Protein AF-A0A1Q6RV56-F1 (afdb_monomer)

Sequence (196 aa):
MDASFKTRLFGGFDREDVVTYIEKTAAENQTQLETLRAEVETLRKQRDEAASENEALRGLTEEDAKLREENARLQAQLAQAQAEASALRNECEALRGPALEYQSLKEHIAEIEISAHRRTEEFRAKAMERLAQCIAQQRAWCGQRRSTYAHTNAALLDQLRQAEQAVENADFAAFDGMIAELQRMEDELKQPDPQI

pLDDT: mean 90.92, std 14.26, range [33.88, 98.69]

Foldseek 3Di:
DDDDDDADDDDDDHPVVVVVVVVVVVVVVVVVVVVVVVVVVVVVVVVVVVVVVVVVVVVVVVVVVVVVVVVVVVVVVVVVVVVVVVVVVVVVVVVPVVVVVVVVVVVVVVVVVVVVVVVVVVVVVVVVVVVVVVVVVVVVVVVVVVVVVVVVVVVVVVVVVVVVVCVVPDDCVVVVVVVVVVVVVVVVVVDPDPPD

Secondary structure (DSSP, 8-state):
----PPPSSSS---HHHHHHHHHHHHHHHHHHHHHHHHHHHHHHHHHHHHHHHHHHHHHHHHHHHHHHHHHHHHHHHHHHHHHHHHHHHHHHHHHHHHHHHHHHHHHHHHHHHHHHHHHHHHHHHHHHHHHHHHHHHHHHHHHHHHHHHHHHHHHHHHHHHHHHHHHHT---HHHHHHHHHHHHHHHHHHSPPS--

Solvent-accessible surface area (backbone atoms only — not comparable to full-atom values): 10913 Å² total; per-residue (Å²): 135,86,84,84,82,75,76,77,91,73,102,61,72,54,61,68,60,52,51,53,49,50,53,50,51,49,51,52,50,49,52,51,53,52,53,53,50,53,50,52,52,51,53,50,52,52,50,52,52,54,49,53,52,50,52,52,52,51,53,51,53,52,50,54,50,51,53,51,52,51,49,54,50,52,50,50,51,48,53,49,52,51,50,51,53,50,51,52,49,53,50,53,58,64,47,46,57,59,52,53,52,51,50,52,50,52,54,52,50,52,52,49,53,53,52,52,51,50,51,50,50,53,51,49,51,54,51,52,51,52,51,53,52,50,51,52,50,50,50,52,50,53,52,51,50,51,52,48,53,53,50,53,50,53,51,50,53,50,52,50,50,53,52,50,51,53,58,74,68,52,82,56,64,66,58,55,50,51,51,52,52,52,50,50,54,53,52,60,71,68,49,77,72,95,81,125

Radius of gyration: 82.59 Å; Cα contacts (8 Å, |Δi|>4): 9; chains: 1; bounding box: 166×46×226 Å

Structure (mmCIF, N/CA/C/O backbone):
data_AF-A0A1Q6RV56-F1
#
_entry.id   AF-A0A1Q6RV56-F1
#
loop_
_atom_site.group_PDB
_atom_site.id
_atom_site.type_symbol
_atom_site.label_atom_id
_atom_site.label_alt_id
_atom_site.label_comp_id
_atom_site.label_asym_id
_atom_site.label_entity_id
_atom_site.label_seq_id
_atom_site.pdbx_PDB_ins_code
_atom_site.Cartn_x
_atom_site.Cartn_y
_atom_site.Cartn_z
_atom_site.occupancy
_atom_site.B_iso_or_equiv
_atom_site.auth_seq_id
_atom_site.auth_comp_id
_atom_site.auth_asym_id
_atom_site.auth_atom_id
_atom_site.pdbx_PDB_model_num
ATOM 1 N N . MET A 1 1 ? -65.250 -35.995 99.938 1.00 33.88 1 MET A N 1
ATOM 2 C CA . MET A 1 1 ? -64.908 -35.416 101.253 1.00 33.88 1 MET A CA 1
ATOM 3 C C . MET A 1 1 ? -65.303 -33.956 101.194 1.00 33.88 1 MET A C 1
ATOM 5 O O . MET A 1 1 ? -64.615 -33.180 100.546 1.00 33.88 1 MET A O 1
ATOM 9 N N . ASP A 1 2 ? -66.463 -33.636 101.765 1.00 40.44 2 ASP A N 1
ATOM 10 C CA . ASP A 1 2 ? -67.054 -32.298 101.754 1.00 40.44 2 ASP A CA 1
ATOM 11 C C . ASP A 1 2 ? -66.347 -31.385 102.757 1.00 40.44 2 ASP A C 1
ATOM 13 O O . ASP A 1 2 ? -66.404 -31.603 103.969 1.00 40.44 2 ASP A O 1
ATOM 17 N N . ALA A 1 3 ? -65.687 -30.343 102.257 1.00 41.72 3 ALA A N 1
ATOM 18 C CA . ALA A 1 3 ? -65.215 -29.246 103.090 1.00 41.72 3 ALA A CA 1
ATOM 19 C C . ALA A 1 3 ? -66.404 -28.322 103.415 1.00 41.72 3 ALA A C 1
ATOM 21 O O . ALA A 1 3 ? -66.887 -27.563 102.577 1.00 41.72 3 ALA A O 1
ATOM 22 N N . SER A 1 4 ? -66.901 -28.421 104.648 1.00 49.03 4 SER A N 1
ATOM 23 C CA . SER A 1 4 ? -68.016 -27.637 105.188 1.00 49.03 4 SER A CA 1
ATOM 24 C C . SER A 1 4 ? -67.598 -26.192 105.511 1.00 49.03 4 SER A C 1
ATOM 26 O O . SER A 1 4 ? -66.971 -25.945 106.543 1.00 49.03 4 SER A O 1
ATOM 28 N N . PHE A 1 5 ? -68.034 -25.228 104.694 1.00 48.78 5 PHE A N 1
ATOM 29 C CA . PHE A 1 5 ? -68.003 -23.791 105.003 1.00 48.78 5 PHE A CA 1
ATOM 30 C C . PHE A 1 5 ? -69.327 -23.356 105.661 1.00 48.78 5 PHE A C 1
ATOM 32 O O . PHE A 1 5 ? -70.402 -23.568 105.100 1.00 48.78 5 PHE A O 1
ATOM 39 N N . LYS A 1 6 ? -69.243 -22.803 106.880 1.00 50.97 6 LYS A N 1
ATOM 40 C CA . LYS A 1 6 ? -70.373 -22.482 107.775 1.00 50.97 6 LYS A CA 1
ATOM 41 C C . LYS A 1 6 ? -71.006 -21.116 107.475 1.00 50.97 6 LYS A C 1
ATOM 43 O O . LYS A 1 6 ? -70.291 -20.134 107.313 1.00 50.97 6 LYS A O 1
ATOM 48 N N . THR A 1 7 ? -72.337 -21.056 107.542 1.00 50.66 7 THR A N 1
ATOM 49 C CA . THR A 1 7 ? -73.161 -19.839 107.442 1.00 50.66 7 THR A CA 1
ATOM 50 C C . THR A 1 7 ? -73.422 -19.226 108.835 1.00 50.66 7 THR A C 1
ATOM 52 O O . THR A 1 7 ? -73.879 -19.921 109.738 1.00 50.66 7 THR A O 1
ATOM 55 N N . ARG A 1 8 ? -73.063 -17.936 108.973 1.00 44.47 8 ARG A N 1
ATOM 56 C CA . ARG A 1 8 ? -73.326 -16.889 110.002 1.00 44.47 8 ARG A CA 1
ATOM 57 C C . ARG A 1 8 ? -73.700 -17.258 111.456 1.00 44.47 8 ARG A C 1
ATOM 59 O O . ARG A 1 8 ? -74.806 -17.707 111.728 1.00 44.47 8 ARG A O 1
ATOM 66 N N . LEU A 1 9 ? -72.839 -16.816 112.394 1.00 44.16 9 LEU A N 1
ATOM 67 C CA . LEU A 1 9 ? -73.246 -16.137 113.651 1.00 44.16 9 LEU A CA 1
ATOM 68 C C . LEU A 1 9 ? -72.134 -15.321 114.361 1.00 44.16 9 LEU A C 1
ATOM 70 O O . LEU A 1 9 ? -72.443 -14.596 115.295 1.00 44.16 9 LEU A O 1
ATOM 74 N N . PHE A 1 10 ? -70.867 -15.342 113.924 1.00 44.25 10 PHE A N 1
ATOM 75 C CA . PHE A 1 10 ? -69.829 -14.442 114.463 1.00 44.25 10 PHE A CA 1
ATOM 76 C C . PHE A 1 10 ? -68.714 -14.230 113.422 1.00 44.25 10 PHE A C 1
ATOM 78 O O . PHE A 1 10 ? -68.055 -15.189 113.035 1.00 44.25 10 PHE A O 1
ATOM 85 N N . GLY A 1 11 ? -68.532 -12.997 112.933 1.00 58.56 11 GLY A N 1
ATOM 86 C CA . GLY A 1 11 ? -67.311 -12.546 112.236 1.00 58.56 11 GLY A CA 1
ATOM 87 C C . GLY A 1 11 ? -66.855 -13.275 110.957 1.00 58.56 11 GLY A C 1
ATOM 88 O O . GLY A 1 11 ? -65.690 -13.138 110.598 1.00 58.56 11 GLY A O 1
ATOM 89 N N . GLY A 1 12 ? -67.714 -14.042 110.276 1.00 59.31 12 GLY A N 1
ATOM 90 C CA . GLY A 1 12 ? -67.369 -14.799 109.060 1.00 59.31 12 GLY A CA 1
ATOM 91 C C . GLY A 1 12 ? -68.162 -14.366 107.820 1.00 59.31 12 GLY A C 1
ATOM 92 O O . GLY A 1 12 ? -69.310 -13.937 107.942 1.00 59.31 12 GLY A O 1
ATOM 93 N N . PHE A 1 13 ? -67.537 -14.489 106.643 1.00 58.56 13 PHE A N 1
ATOM 94 C CA . PHE A 1 13 ? -68.100 -14.159 105.322 1.00 58.56 13 PHE A CA 1
ATOM 95 C C . PHE A 1 13 ? -69.378 -14.960 104.996 1.00 58.56 13 PHE A C 1
ATOM 97 O O . PHE A 1 13 ? -69.487 -16.131 105.363 1.00 58.56 13 PHE A O 1
ATOM 104 N N . ASP A 1 14 ? -70.336 -14.332 104.300 1.00 75.44 14 ASP A N 1
ATOM 105 C CA . ASP A 1 14 ? -71.554 -14.989 103.804 1.00 75.44 14 ASP A CA 1
ATOM 106 C C . ASP A 1 14 ? -71.235 -15.868 102.585 1.00 75.44 14 ASP A C 1
ATOM 108 O O . ASP A 1 14 ? -70.525 -15.453 101.670 1.00 75.44 14 ASP A O 1
ATOM 112 N N . ARG A 1 15 ? -71.748 -17.099 102.573 1.00 76.38 15 ARG A N 1
ATOM 113 C CA . ARG A 1 15 ? -71.472 -18.082 101.522 1.00 76.38 15 ARG A CA 1
ATOM 114 C C . ARG A 1 15 ? -72.026 -17.633 100.172 1.00 76.38 15 ARG A C 1
ATOM 116 O O . ARG A 1 15 ? -71.369 -17.852 99.159 1.00 76.38 15 ARG A O 1
ATOM 123 N N . GLU A 1 16 ? -73.214 -17.040 100.157 1.00 79.19 16 GLU A N 1
ATOM 124 C CA . GLU A 1 16 ? -73.893 -16.636 98.920 1.00 79.19 16 GLU A CA 1
ATOM 125 C C . GLU A 1 16 ? -73.187 -15.427 98.277 1.00 79.19 16 GLU A C 1
ATOM 127 O O . GLU A 1 16 ? -72.953 -15.411 97.066 1.00 79.19 16 GLU A O 1
ATOM 132 N N . ASP A 1 17 ? -72.689 -14.497 99.100 1.00 81.50 17 ASP A N 1
ATOM 133 C CA . ASP A 1 17 ? -71.843 -13.378 98.662 1.00 81.50 17 ASP A CA 1
ATOM 134 C C . ASP A 1 17 ? -70.491 -13.859 98.107 1.00 81.50 17 ASP A C 1
ATOM 136 O O . ASP A 1 17 ? -70.011 -13.346 97.096 1.00 81.50 17 ASP A O 1
ATOM 140 N N . VAL A 1 18 ? -69.875 -14.870 98.734 1.00 83.31 18 VAL A N 1
ATOM 141 C CA . VAL A 1 18 ? -68.602 -15.451 98.268 1.00 83.31 18 VAL A CA 1
ATOM 142 C C . VAL A 1 18 ? -68.773 -16.174 96.931 1.00 83.31 18 VAL A C 1
ATOM 144 O O . VAL A 1 18 ? -67.930 -16.014 96.051 1.00 83.31 18 VAL A O 1
ATOM 147 N N . VAL A 1 19 ? -69.855 -16.937 96.745 1.00 84.31 19 VAL A N 1
ATOM 148 C CA . VAL A 1 19 ? -70.150 -17.601 95.462 1.00 84.31 19 VAL A CA 1
ATOM 149 C C . VAL A 1 19 ? -70.383 -16.563 94.365 1.00 84.31 19 VAL A C 1
ATOM 151 O O . VAL A 1 19 ? -69.735 -16.634 93.325 1.00 84.31 19 VAL A O 1
ATOM 154 N N . THR A 1 20 ? -71.202 -15.543 94.633 1.00 84.44 20 THR A N 1
ATOM 155 C CA . THR A 1 20 ? -71.476 -14.455 93.679 1.00 84.44 20 THR A CA 1
ATOM 156 C C . THR A 1 20 ? -70.199 -13.692 93.310 1.00 84.44 20 THR A C 1
ATOM 158 O O . THR A 1 20 ? -69.979 -13.349 92.148 1.00 84.44 20 THR A O 1
ATOM 161 N N . TYR A 1 21 ? -69.315 -13.450 94.283 1.00 88.38 21 TYR A N 1
ATOM 162 C CA . TYR A 1 21 ? -68.015 -12.827 94.043 1.00 88.38 21 TYR A CA 1
ATOM 163 C C . TYR A 1 21 ? -67.108 -13.705 93.172 1.00 88.38 21 TYR A C 1
ATOM 165 O O . TYR A 1 21 ? -66.486 -13.194 92.243 1.00 88.38 21 TYR A O 1
ATOM 173 N N . ILE A 1 22 ? -67.044 -15.016 93.426 1.00 89.25 22 ILE A N 1
ATOM 174 C CA . ILE A 1 22 ? -66.258 -15.958 92.615 1.00 89.25 22 ILE A CA 1
ATOM 175 C C . ILE A 1 22 ? -66.795 -16.019 91.184 1.00 89.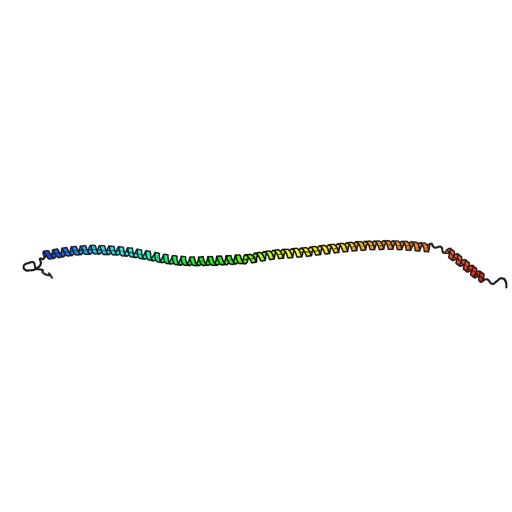25 22 ILE A C 1
ATOM 177 O O . ILE A 1 22 ? -66.002 -15.952 90.252 1.00 89.25 22 ILE A O 1
ATOM 181 N N . GLU A 1 23 ? -68.112 -16.102 90.996 1.00 89.25 23 GLU A N 1
ATOM 182 C CA . GLU A 1 23 ? -68.743 -16.139 89.672 1.00 89.25 23 GLU A CA 1
ATOM 183 C C . GLU A 1 23 ? -68.506 -14.843 88.895 1.00 89.25 23 GLU A C 1
ATOM 185 O O . GLU A 1 23 ? -68.108 -14.884 87.731 1.00 89.25 23 GLU A O 1
ATOM 190 N N . LYS A 1 24 ? -68.656 -13.688 89.554 1.00 90.94 24 LYS A N 1
ATOM 191 C CA . LYS A 1 24 ? -68.347 -12.382 88.964 1.00 90.94 24 LYS A CA 1
ATOM 192 C C . LYS A 1 24 ? -66.872 -12.278 88.574 1.00 90.94 24 LYS A C 1
ATOM 194 O O . LYS A 1 24 ? -66.564 -11.911 87.446 1.00 90.94 24 LYS A O 1
ATOM 199 N N . THR A 1 25 ? -65.968 -12.656 89.477 1.00 90.00 25 THR A N 1
ATOM 200 C CA . THR A 1 25 ? -64.519 -12.619 89.225 1.00 90.00 25 THR A CA 1
ATOM 201 C C . THR A 1 25 ? -64.126 -13.612 88.126 1.00 90.00 25 THR A C 1
ATOM 203 O O . THR A 1 25 ? -63.261 -13.320 87.307 1.00 90.00 25 THR A O 1
ATOM 206 N N . ALA A 1 26 ? -64.768 -14.782 88.056 1.00 88.94 26 ALA A N 1
ATOM 207 C CA . ALA A 1 26 ? -64.550 -15.767 87.000 1.00 88.94 26 ALA A CA 1
ATOM 208 C C . ALA A 1 26 ? -65.030 -15.256 85.634 1.00 88.94 26 ALA A C 1
ATOM 210 O O . ALA A 1 26 ? -64.305 -15.402 84.653 1.00 88.94 26 ALA A O 1
ATOM 211 N N . ALA A 1 27 ? -66.196 -14.607 85.572 1.00 90.50 27 ALA A N 1
ATOM 212 C CA . ALA A 1 27 ? -66.710 -13.987 84.354 1.00 90.50 27 ALA A CA 1
ATOM 213 C C . ALA A 1 27 ? -65.830 -12.810 83.886 1.00 90.50 27 ALA A C 1
ATOM 215 O O . ALA A 1 27 ? -65.498 -12.707 82.704 1.00 90.50 27 ALA A O 1
ATOM 216 N N . GLU A 1 28 ? -65.378 -11.955 84.806 1.00 92.81 28 GLU A N 1
ATOM 217 C CA . GLU A 1 28 ? -64.442 -10.860 84.515 1.00 92.81 28 GLU A CA 1
ATOM 218 C C . GLU A 1 28 ? -63.081 -11.393 84.034 1.00 92.81 28 GLU A C 1
ATOM 220 O O . GLU A 1 28 ? -62.553 -10.931 83.025 1.00 92.81 28 GLU A O 1
ATOM 225 N N . ASN A 1 29 ? -62.540 -12.434 84.669 1.00 90.69 29 ASN A N 1
ATOM 226 C CA . ASN A 1 29 ? -61.313 -13.087 84.207 1.00 90.69 29 ASN A CA 1
ATOM 227 C C . ASN A 1 29 ? -61.488 -13.751 82.837 1.00 90.69 29 ASN A C 1
ATOM 229 O O . ASN A 1 29 ? -60.570 -13.730 82.019 1.00 90.69 29 ASN A O 1
ATOM 233 N N . GLN A 1 30 ? -62.650 -14.348 82.571 1.00 92.94 30 GLN A N 1
ATOM 234 C CA . GLN A 1 30 ? -62.925 -14.992 81.292 1.00 92.94 30 GLN A CA 1
ATOM 235 C C . GLN A 1 30 ? -63.018 -13.972 80.157 1.00 92.94 30 GLN A C 1
ATOM 237 O O . GLN A 1 30 ? -62.392 -14.169 79.118 1.00 92.94 30 GLN A O 1
ATOM 242 N N . THR A 1 31 ? -63.704 -12.852 80.386 1.00 93.19 31 THR A N 1
ATOM 243 C CA . THR A 1 31 ? -63.744 -11.747 79.418 1.00 93.19 31 THR A CA 1
ATOM 244 C C . THR A 1 31 ? -62.351 -11.171 79.169 1.00 93.19 31 THR A C 1
ATOM 246 O O . THR A 1 31 ? -61.966 -11.051 78.013 1.00 93.19 31 THR A O 1
ATOM 249 N N . GLN A 1 32 ? -61.549 -10.924 80.212 1.00 93.56 32 GLN A N 1
ATOM 250 C CA . GLN A 1 32 ? -60.155 -10.475 80.068 1.00 93.56 32 GLN A CA 1
ATOM 251 C C . GLN A 1 32 ? -59.275 -11.473 79.300 1.00 93.56 32 GLN A C 1
ATOM 253 O O . GLN A 1 32 ? -58.454 -11.072 78.475 1.00 93.56 32 GLN A O 1
ATOM 258 N N . LEU A 1 33 ? -59.438 -12.778 79.544 1.00 94.44 33 LEU A N 1
ATOM 259 C CA . LEU A 1 33 ? -58.725 -13.820 78.803 1.00 94.44 33 LEU A CA 1
ATOM 260 C C . LEU A 1 33 ? -59.109 -13.830 77.322 1.00 94.44 33 LEU A C 1
ATOM 262 O O . LEU A 1 33 ? -58.248 -14.066 76.477 1.00 94.44 33 LEU A O 1
ATOM 266 N N . GLU A 1 34 ? -60.377 -13.594 76.995 1.00 94.62 34 GLU A N 1
ATOM 267 C CA . GLU A 1 34 ? -60.853 -13.510 75.613 1.00 94.62 34 GLU A CA 1
ATOM 268 C C . GLU A 1 34 ? -60.307 -12.268 74.896 1.00 94.62 34 GLU A C 1
ATOM 270 O O . GLU A 1 34 ? -59.801 -12.404 73.778 1.00 94.62 34 GLU A O 1
ATOM 275 N N . THR A 1 35 ? -60.289 -11.094 75.542 1.00 95.31 35 THR A N 1
ATOM 276 C CA . THR A 1 35 ? -59.660 -9.885 74.976 1.00 95.31 35 THR A CA 1
ATOM 277 C C . THR A 1 35 ? -58.166 -10.078 74.756 1.00 95.31 35 THR A C 1
ATOM 279 O O . THR A 1 35 ? -57.678 -9.833 73.655 1.00 95.31 35 THR A O 1
ATOM 282 N N . LEU A 1 36 ? -57.442 -10.594 75.755 1.00 95.81 36 LEU A N 1
ATOM 283 C CA . LEU A 1 36 ? -56.006 -10.862 75.630 1.00 95.81 36 LEU A CA 1
ATOM 284 C C . LEU A 1 36 ? -55.706 -11.880 74.522 1.00 95.81 36 LEU A C 1
ATOM 286 O O . LEU A 1 36 ? -54.718 -11.741 73.803 1.00 95.81 36 LEU A O 1
ATOM 290 N N . ARG A 1 37 ? -56.554 -12.901 74.340 1.00 95.31 37 ARG A N 1
ATOM 291 C CA . ARG A 1 37 ? -56.410 -13.859 73.231 1.00 95.31 37 ARG A CA 1
ATOM 292 C C . ARG A 1 37 ? -56.591 -13.183 71.873 1.00 95.31 37 ARG A C 1
ATOM 294 O O . ARG A 1 37 ? -55.782 -13.434 70.981 1.00 95.31 37 ARG A O 1
ATOM 301 N N . ALA A 1 38 ? -57.597 -12.321 71.727 1.00 95.25 38 ALA A N 1
ATOM 302 C CA . ALA A 1 38 ? -57.832 -11.569 70.495 1.00 95.25 38 ALA A CA 1
ATOM 303 C C . ALA A 1 38 ? -56.686 -10.586 70.187 1.00 95.25 38 ALA A C 1
ATOM 305 O O . ALA A 1 38 ? -56.248 -10.478 69.039 1.00 95.25 38 ALA A O 1
ATOM 306 N N . GLU A 1 39 ? -56.145 -9.918 71.208 1.00 96.19 39 GLU A N 1
ATOM 307 C CA . GLU A 1 39 ? -54.971 -9.048 71.077 1.00 96.19 39 GLU A CA 1
ATOM 308 C C . GLU A 1 39 ? -53.730 -9.835 70.648 1.00 96.19 39 GLU A C 1
ATOM 310 O O . GLU A 1 39 ? -53.056 -9.445 69.696 1.00 96.19 39 GLU A O 1
ATOM 315 N N . VAL A 1 40 ? -53.454 -10.982 71.277 1.00 96.50 40 VAL A N 1
ATO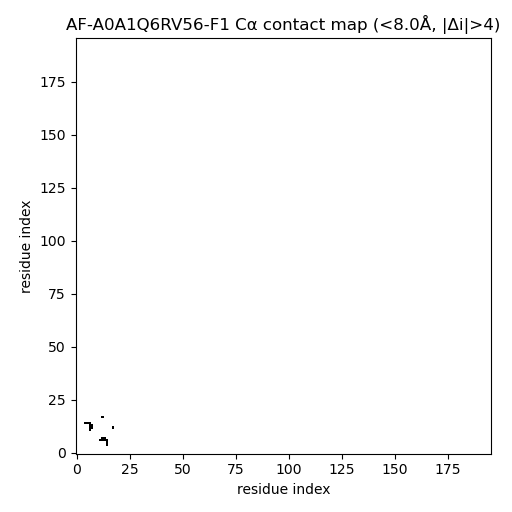M 316 C CA . VAL A 1 40 ? -52.335 -11.855 70.889 1.00 96.50 40 VAL A CA 1
ATOM 317 C C . VAL A 1 40 ? -52.483 -12.340 69.449 1.00 96.50 40 VAL A C 1
ATOM 319 O O . VAL A 1 40 ? -51.492 -12.395 68.722 1.00 96.50 40 VAL A O 1
ATOM 322 N N . GLU A 1 41 ? -53.693 -12.690 69.011 1.00 96.62 41 GLU A N 1
ATOM 323 C CA . GLU A 1 41 ? -53.928 -13.105 67.626 1.00 96.62 41 GLU A CA 1
ATOM 324 C C . GLU A 1 41 ? -53.692 -11.952 66.638 1.00 96.62 41 GLU A C 1
ATOM 326 O O . GLU A 1 41 ? -53.054 -12.145 65.602 1.00 96.62 41 GLU A O 1
ATOM 331 N N . THR A 1 42 ? -54.136 -10.743 66.982 1.00 96.75 42 THR A N 1
ATOM 332 C CA . THR A 1 42 ? -53.936 -9.540 66.160 1.00 96.75 42 THR A CA 1
ATOM 333 C C . THR A 1 42 ? -52.455 -9.173 66.063 1.00 96.75 42 THR A C 1
ATOM 335 O O . THR A 1 42 ? -51.939 -8.966 64.966 1.00 96.75 42 THR A O 1
ATOM 338 N N . LEU A 1 43 ? -51.739 -9.181 67.191 1.00 97.00 43 LEU A N 1
ATOM 339 C CA . LEU A 1 43 ? -50.297 -8.930 67.239 1.00 97.00 43 LEU A CA 1
ATOM 340 C C . LEU A 1 43 ? -49.502 -9.983 66.460 1.00 97.00 43 LEU A C 1
ATOM 342 O O . LEU A 1 43 ? -48.506 -9.653 65.821 1.00 97.00 43 LEU A O 1
ATOM 346 N N . ARG A 1 44 ? -49.937 -11.251 66.471 1.00 97.00 44 ARG A N 1
ATOM 347 C CA . ARG A 1 44 ? -49.318 -12.307 65.654 1.00 97.00 44 ARG A CA 1
ATOM 348 C C . ARG A 1 44 ? -49.464 -12.028 64.161 1.00 97.00 44 ARG A C 1
ATOM 350 O O . ARG A 1 44 ? -48.464 -12.129 63.458 1.00 97.00 44 ARG A O 1
ATOM 357 N N . LYS A 1 45 ? -50.657 -11.628 63.703 1.00 96.75 45 LYS A N 1
ATOM 358 C CA . LYS A 1 45 ? -50.899 -11.259 62.296 1.00 96.75 45 LYS A CA 1
ATOM 359 C C . LYS A 1 45 ? -50.031 -10.074 61.873 1.00 96.75 45 LYS A C 1
ATOM 361 O O . LYS A 1 45 ? -49.318 -10.180 60.885 1.00 96.75 45 LYS A O 1
ATOM 366 N N . GLN A 1 46 ? -49.994 -9.014 62.679 1.00 96.81 46 GLN A N 1
ATOM 367 C CA . GLN A 1 46 ? -49.149 -7.844 62.412 1.00 96.81 46 GLN A CA 1
ATOM 368 C C . GLN A 1 46 ? -47.658 -8.193 62.368 1.00 96.81 46 GLN A C 1
ATOM 370 O O . GLN A 1 46 ? -46.925 -7.699 61.517 1.00 96.81 46 GLN A O 1
ATOM 375 N N . ARG A 1 47 ? -47.192 -9.066 63.269 1.00 97.31 47 ARG A N 1
ATOM 376 C CA . ARG A 1 47 ? -45.813 -9.564 63.239 1.00 97.31 47 ARG A CA 1
ATOM 377 C C . ARG A 1 47 ? -45.534 -10.349 61.954 1.00 97.31 47 ARG A C 1
ATOM 379 O O . ARG A 1 47 ? -44.460 -10.181 61.389 1.00 97.31 47 ARG A O 1
ATOM 386 N N . ASP A 1 48 ? -46.457 -11.198 61.510 1.00 97.31 48 ASP A N 1
ATOM 387 C CA . ASP A 1 48 ? -46.283 -11.993 60.285 1.00 97.31 48 ASP A CA 1
ATOM 388 C C . ASP A 1 48 ? -46.266 -11.120 59.027 1.00 97.31 48 ASP A C 1
ATOM 390 O O . ASP A 1 48 ? -45.414 -11.309 58.161 1.00 97.31 48 ASP A O 1
ATOM 394 N N . GLU A 1 49 ? -47.132 -10.109 58.964 1.00 97.44 49 GLU A N 1
ATOM 395 C CA . GLU A 1 49 ? -47.129 -9.097 57.901 1.00 97.44 49 GLU A CA 1
ATOM 396 C C . GLU A 1 49 ? -45.807 -8.316 57.887 1.00 97.44 49 GLU A C 1
ATOM 398 O O . GLU A 1 49 ? -45.122 -8.274 56.865 1.00 97.44 49 GLU A O 1
ATOM 403 N N . ALA A 1 50 ? -45.373 -7.795 59.039 1.00 96.56 50 ALA A N 1
ATOM 404 C CA . ALA A 1 50 ? -44.107 -7.070 59.158 1.00 96.56 50 ALA A CA 1
ATOM 405 C C . ALA A 1 50 ? -42.879 -7.946 58.842 1.00 96.56 50 ALA A C 1
ATOM 407 O O . ALA A 1 50 ? -41.864 -7.445 58.345 1.00 96.56 50 ALA A O 1
ATOM 408 N N . ALA A 1 51 ? -42.944 -9.251 59.130 1.00 97.06 51 ALA A N 1
ATOM 409 C CA . ALA A 1 51 ? -41.906 -10.208 58.761 1.00 97.06 51 ALA A CA 1
ATOM 410 C C . ALA A 1 51 ? -41.852 -10.407 57.239 1.00 97.06 51 ALA A C 1
ATOM 412 O O . ALA A 1 51 ? -40.768 -10.320 56.661 1.00 97.06 51 ALA A O 1
ATOM 413 N N . SER A 1 52 ? -43.006 -10.581 56.586 1.00 97.19 52 SER A N 1
ATOM 414 C CA . SER A 1 52 ? -43.097 -10.694 55.125 1.00 97.19 52 SER A CA 1
ATOM 415 C C . SER A 1 52 ? -42.613 -9.427 54.414 1.00 97.19 52 SER A C 1
ATOM 417 O O . SER A 1 52 ? -41.916 -9.517 53.404 1.00 97.19 52 SER A O 1
ATOM 419 N N . GLU A 1 53 ? -42.950 -8.244 54.931 1.00 97.25 53 GLU A N 1
ATOM 420 C CA . GLU A 1 53 ? -42.459 -6.972 54.390 1.00 97.25 53 GLU A CA 1
ATOM 421 C C . GLU A 1 53 ? -40.940 -6.840 54.546 1.00 97.25 53 GLU A C 1
ATOM 423 O O . GLU A 1 53 ? -40.254 -6.424 53.612 1.00 97.25 53 GLU A O 1
ATOM 428 N N . ASN A 1 54 ? -40.383 -7.247 55.693 1.00 97.12 54 ASN A N 1
ATOM 429 C CA . ASN A 1 54 ? -38.932 -7.262 55.897 1.00 97.12 54 ASN A CA 1
ATOM 430 C C . ASN A 1 54 ? -38.217 -8.210 54.930 1.00 97.12 54 ASN A C 1
ATOM 432 O O . ASN A 1 54 ? -37.145 -7.870 54.430 1.00 97.12 54 ASN A O 1
ATOM 436 N N . GLU A 1 55 ? -38.780 -9.387 54.662 1.00 97.38 55 GLU A N 1
ATOM 437 C CA . GLU A 1 55 ? -38.227 -10.318 53.673 1.00 97.38 55 GLU A CA 1
ATOM 438 C C . GLU A 1 55 ? -38.248 -9.721 52.261 1.00 97.38 55 GLU A C 1
ATOM 440 O O . GLU A 1 55 ? -37.234 -9.771 51.563 1.00 97.38 55 GLU A O 1
ATOM 445 N N . ALA A 1 56 ? -39.348 -9.072 51.866 1.00 97.25 56 ALA A N 1
ATOM 446 C CA . ALA A 1 56 ? -39.444 -8.388 50.578 1.00 97.25 56 ALA A CA 1
ATOM 447 C C . ALA A 1 56 ? -38.428 -7.237 50.452 1.00 97.25 56 ALA A C 1
ATOM 449 O O . ALA A 1 56 ? -37.739 -7.121 49.435 1.00 97.25 56 ALA A O 1
ATOM 450 N N . LEU A 1 57 ? -38.280 -6.418 51.499 1.00 97.62 57 LEU A N 1
ATOM 451 C CA . LEU A 1 57 ? -37.290 -5.337 51.539 1.00 97.62 57 LEU A CA 1
ATOM 452 C C . LEU A 1 57 ? -35.859 -5.873 51.448 1.00 97.62 57 LEU A C 1
ATOM 454 O O . LEU A 1 57 ? -35.047 -5.305 50.720 1.00 97.62 57 LEU A O 1
ATOM 458 N N . ARG A 1 58 ? -35.548 -6.985 52.126 1.00 97.38 58 ARG A N 1
ATOM 459 C CA . ARG A 1 58 ? -34.241 -7.647 52.001 1.00 97.38 58 ARG A CA 1
ATOM 460 C C . ARG A 1 58 ? -33.974 -8.092 50.564 1.00 97.38 58 ARG A C 1
ATOM 462 O O . ARG A 1 58 ? -32.905 -7.788 50.040 1.00 97.38 58 ARG A O 1
ATOM 469 N N . GLY A 1 59 ? -34.955 -8.710 49.904 1.00 97.75 59 GLY A N 1
ATOM 470 C CA . GLY A 1 59 ? -34.845 -9.092 48.492 1.00 97.75 59 GLY A CA 1
ATOM 471 C C . GLY A 1 59 ? -34.525 -7.904 47.578 1.00 97.75 59 GLY A C 1
ATOM 472 O O . GLY A 1 59 ? -33.589 -7.973 46.783 1.00 97.75 59 GLY A O 1
ATOM 473 N N . LEU A 1 60 ? -35.224 -6.778 47.761 1.00 97.81 60 LEU A N 1
ATOM 474 C CA . LEU A 1 60 ? -34.953 -5.544 47.013 1.00 97.81 60 LEU A CA 1
ATOM 475 C C . LEU A 1 60 ? -33.544 -4.999 47.276 1.00 97.81 60 LEU A C 1
ATOM 477 O O . LEU A 1 60 ? -32.873 -4.569 46.342 1.00 97.81 60 LEU A O 1
ATOM 481 N N . THR A 1 61 ? -33.062 -5.031 48.524 1.00 97.44 61 THR A N 1
ATOM 482 C CA . THR A 1 61 ? -31.700 -4.564 48.837 1.00 97.44 61 THR A CA 1
ATOM 483 C C . THR A 1 61 ? -30.614 -5.433 48.203 1.00 97.44 61 THR A C 1
ATOM 485 O O . THR A 1 61 ? -29.586 -4.908 47.777 1.00 97.44 61 THR A O 1
ATOM 488 N N . GLU A 1 62 ? -30.835 -6.745 48.097 1.00 97.75 62 GLU A N 1
ATOM 489 C CA . GLU A 1 62 ? -29.910 -7.654 47.415 1.00 97.75 62 GLU A CA 1
ATOM 490 C C . GLU A 1 62 ? -29.902 -7.432 45.899 1.00 97.75 62 GLU A C 1
ATOM 492 O O . GLU A 1 62 ? -28.841 -7.464 45.274 1.00 97.75 62 GLU A O 1
ATOM 497 N N . GLU A 1 63 ? -31.067 -7.196 45.297 1.00 97.94 63 GLU A N 1
ATOM 498 C CA . GLU A 1 63 ? -31.181 -6.884 43.871 1.00 97.94 63 GLU A CA 1
ATOM 499 C C . GLU A 1 63 ? -30.518 -5.544 43.535 1.00 97.94 63 GLU A C 1
ATOM 501 O O . GLU A 1 63 ? -29.713 -5.461 42.609 1.00 97.94 63 GLU A O 1
ATOM 506 N N . ASP A 1 64 ? -30.763 -4.517 44.344 1.00 97.94 64 ASP A N 1
ATOM 507 C CA . ASP A 1 64 ? -30.141 -3.201 44.211 1.00 97.94 64 ASP A CA 1
ATOM 508 C C . ASP A 1 64 ? -28.608 -3.275 44.388 1.00 97.94 64 ASP A C 1
ATOM 510 O O . ASP A 1 64 ? -27.855 -2.612 43.673 1.00 97.94 64 ASP A O 1
ATOM 514 N N . ALA A 1 65 ? -28.107 -4.143 45.276 1.00 97.81 65 ALA A N 1
ATOM 515 C CA . ALA A 1 65 ? -26.672 -4.412 45.392 1.00 97.81 65 ALA A CA 1
ATOM 516 C C . ALA A 1 65 ? -26.089 -5.052 44.117 1.00 97.81 65 ALA A C 1
ATOM 518 O O . ALA A 1 65 ? -25.056 -4.591 43.624 1.00 97.81 65 ALA A O 1
ATOM 519 N N . LYS A 1 66 ? -26.768 -6.056 43.542 1.00 98.12 66 LYS A N 1
ATOM 520 C CA . LYS A 1 66 ? -26.350 -6.706 42.284 1.00 98.12 66 LYS A CA 1
ATOM 521 C C . LYS A 1 66 ? -26.354 -5.729 41.111 1.00 98.12 66 LYS A C 1
ATOM 523 O O . LYS A 1 66 ? -25.390 -5.684 40.350 1.00 98.12 66 LYS A O 1
ATOM 528 N N . LEU A 1 67 ? -27.398 -4.909 40.992 1.00 98.31 67 LEU A N 1
ATOM 529 C CA . LEU A 1 67 ? -27.501 -3.896 39.941 1.00 98.31 67 LEU A CA 1
ATOM 530 C C . LEU A 1 67 ? -26.391 -2.850 40.053 1.00 98.31 67 LEU A C 1
ATOM 532 O O . LEU A 1 67 ? -25.839 -2.441 39.033 1.00 98.31 67 LEU A O 1
ATOM 536 N N . ARG A 1 68 ? -26.013 -2.432 41.269 1.00 98.25 68 ARG A N 1
ATOM 537 C CA . ARG A 1 68 ? -24.871 -1.524 41.463 1.00 98.25 68 ARG A CA 1
ATOM 538 C C . ARG A 1 68 ? -23.550 -2.148 41.033 1.00 98.25 68 ARG A C 1
ATOM 540 O O . ARG A 1 68 ? -22.750 -1.463 40.397 1.00 98.25 68 ARG A O 1
ATOM 547 N N . GLU A 1 69 ? -23.322 -3.417 41.357 1.00 98.19 69 GLU A N 1
ATOM 548 C CA . GLU A 1 69 ? -22.120 -4.138 40.932 1.00 98.19 69 GLU A CA 1
ATOM 549 C C . GLU A 1 69 ? -22.057 -4.265 39.403 1.00 98.19 69 GLU A C 1
ATOM 551 O O . GLU A 1 69 ? -21.033 -3.953 38.789 1.00 98.19 69 GLU A O 1
ATOM 556 N N . GLU A 1 70 ? -23.169 -4.641 38.771 1.00 98.25 70 GLU A N 1
ATOM 557 C CA . GLU A 1 70 ? -23.262 -4.724 37.315 1.00 98.25 70 GLU A CA 1
ATOM 558 C C . GLU A 1 70 ? -23.051 -3.356 36.657 1.00 98.25 70 GLU A C 1
ATOM 560 O O . GLU A 1 70 ? -22.288 -3.241 35.696 1.00 98.25 70 GLU A O 1
ATOM 565 N N . ASN A 1 71 ? -23.648 -2.295 37.206 1.00 98.31 71 ASN A N 1
ATOM 566 C CA . ASN A 1 71 ? -23.466 -0.942 36.693 1.00 98.31 71 ASN A CA 1
ATOM 567 C C . ASN A 1 71 ? -22.001 -0.496 36.795 1.00 98.31 71 ASN A C 1
ATOM 569 O O . ASN A 1 71 ? -21.452 0.017 35.821 1.00 98.31 71 ASN A O 1
ATOM 573 N N . ALA A 1 72 ? -21.336 -0.759 37.924 1.00 98.38 72 ALA A N 1
ATOM 574 C CA . ALA A 1 72 ? -19.915 -0.462 38.100 1.00 98.38 72 ALA A CA 1
ATOM 575 C C . ALA A 1 72 ? -19.041 -1.232 37.095 1.00 98.38 72 ALA A C 1
ATOM 577 O O . ALA A 1 72 ? -18.128 -0.662 36.491 1.00 98.38 72 ALA A O 1
ATOM 578 N N . ARG A 1 73 ? -19.351 -2.511 36.851 1.00 98.50 73 ARG A N 1
ATOM 579 C CA . ARG A 1 73 ? -18.660 -3.326 35.844 1.00 98.50 73 ARG A CA 1
ATOM 580 C C . ARG A 1 73 ? -18.854 -2.773 34.432 1.00 98.50 73 ARG A C 1
ATOM 582 O O . ARG A 1 73 ? -17.881 -2.663 33.687 1.00 98.50 73 ARG A O 1
ATOM 589 N N . LEU A 1 74 ? -20.083 -2.422 34.058 1.00 98.56 74 LEU A N 1
ATOM 590 C CA . LEU A 1 74 ? -20.392 -1.855 32.743 1.00 98.56 74 LEU A CA 1
ATOM 591 C C . LEU A 1 74 ? -19.714 -0.497 32.542 1.00 98.56 74 LEU A C 1
ATOM 593 O O . LEU A 1 74 ? -19.179 -0.235 31.467 1.00 98.56 74 LEU A O 1
ATOM 597 N N . GLN A 1 75 ? -19.666 0.344 33.577 1.00 98.56 75 GLN A N 1
ATOM 598 C CA . GLN A 1 75 ? -18.935 1.610 33.536 1.00 98.56 75 GLN A CA 1
ATOM 599 C C . GLN A 1 75 ? -17.434 1.395 33.313 1.00 98.56 75 GLN A C 1
ATOM 601 O O . GLN A 1 75 ? -16.837 2.083 32.485 1.00 98.56 75 GLN A O 1
ATOM 606 N N . ALA A 1 76 ? -16.829 0.413 33.988 1.00 98.44 76 ALA A N 1
ATOM 607 C CA . ALA A 1 76 ? -15.423 0.072 33.781 1.00 98.44 76 ALA A CA 1
ATOM 608 C C . ALA A 1 76 ? -15.156 -0.423 32.348 1.00 98.44 76 ALA A C 1
ATOM 610 O O . ALA A 1 76 ? -14.200 0.017 31.711 1.00 98.44 76 ALA A O 1
ATOM 611 N N . GLN A 1 77 ? -16.029 -1.281 31.811 1.00 98.50 77 GLN A N 1
ATOM 612 C CA . GLN A 1 77 ? -15.928 -1.758 30.427 1.00 98.50 77 GLN A CA 1
ATOM 613 C C . GLN A 1 77 ? -16.082 -0.623 29.411 1.00 98.50 77 GLN A C 1
ATOM 615 O O . GLN A 1 77 ? -15.333 -0.562 28.438 1.00 98.50 77 GLN A O 1
ATOM 620 N N . LEU A 1 78 ? -17.018 0.299 29.645 1.00 98.56 78 LEU A N 1
ATOM 621 C CA . LEU A 1 78 ? -17.209 1.464 28.788 1.00 98.56 78 LEU A CA 1
ATOM 622 C C . LEU A 1 78 ? -15.972 2.369 28.796 1.00 98.56 78 LEU A C 1
ATOM 624 O O . LEU A 1 78 ? -15.524 2.791 27.731 1.00 98.56 78 LEU A O 1
ATOM 628 N N . ALA A 1 79 ? -15.400 2.634 29.972 1.00 98.44 79 ALA A N 1
ATOM 629 C CA . ALA A 1 79 ? -14.185 3.432 30.102 1.00 98.44 79 ALA A CA 1
ATOM 630 C C . ALA A 1 79 ? -12.998 2.780 29.373 1.00 98.44 79 ALA A C 1
ATOM 632 O O . ALA A 1 79 ? -12.268 3.461 28.651 1.00 98.44 79 ALA A O 1
ATOM 633 N N . GLN A 1 80 ? -12.841 1.459 29.498 1.00 98.50 80 GLN A N 1
ATOM 634 C CA . GLN A 1 80 ? -11.811 0.713 28.777 1.00 98.50 80 GLN A CA 1
ATOM 635 C C . GLN A 1 80 ? -12.008 0.798 27.256 1.00 98.50 80 GLN A C 1
ATOM 637 O O . GLN A 1 80 ? -11.078 1.159 26.537 1.00 98.50 80 GLN A O 1
ATOM 642 N N . ALA A 1 81 ? -13.220 0.535 26.762 1.00 98.44 81 ALA A N 1
ATOM 643 C CA . ALA A 1 81 ? -13.517 0.593 25.333 1.00 98.44 81 ALA A CA 1
ATOM 644 C C . ALA A 1 81 ? -13.301 2.002 24.752 1.00 98.44 81 ALA A C 1
ATOM 646 O O . ALA A 1 81 ? -12.820 2.154 23.630 1.00 98.44 81 ALA A O 1
ATOM 647 N N . GLN A 1 82 ? -13.620 3.050 25.517 1.00 98.56 82 GLN A N 1
ATOM 648 C CA . GLN A 1 82 ? -13.350 4.434 25.124 1.00 98.56 82 GLN A CA 1
ATOM 649 C C . GLN A 1 82 ? -11.848 4.728 25.048 1.00 98.56 82 GLN A C 1
ATOM 651 O O . GLN A 1 82 ? -11.402 5.361 24.087 1.00 98.56 82 GLN A O 1
ATOM 656 N N . ALA A 1 83 ? -11.065 4.245 26.017 1.00 98.44 83 ALA A N 1
ATOM 657 C CA . ALA A 1 83 ? -9.612 4.371 26.000 1.00 98.44 83 ALA A CA 1
ATOM 658 C C . ALA A 1 83 ? -9.007 3.673 24.770 1.00 98.44 83 ALA A C 1
ATOM 660 O O . ALA A 1 83 ? -8.256 4.301 24.022 1.00 98.44 83 ALA A O 1
ATOM 661 N N . GLU A 1 84 ? -9.398 2.427 24.496 1.00 98.44 84 GLU A N 1
ATOM 662 C CA . GLU A 1 84 ? -8.952 1.666 23.320 1.00 98.44 84 GLU A CA 1
ATOM 663 C C . GLU A 1 84 ? -9.336 2.362 22.007 1.00 98.44 84 GLU A C 1
ATOM 665 O O . GLU A 1 84 ? -8.496 2.538 21.124 1.00 98.44 84 GLU A O 1
ATOM 670 N N . ALA A 1 85 ? -10.575 2.850 21.893 1.00 98.44 85 ALA A N 1
ATOM 671 C CA . ALA A 1 85 ? -11.024 3.589 20.716 1.00 98.44 85 ALA A CA 1
ATOM 672 C C . ALA A 1 85 ? -10.212 4.876 20.494 1.00 98.44 85 ALA A C 1
ATOM 674 O O . ALA A 1 85 ? -9.898 5.219 19.353 1.00 98.44 85 ALA A O 1
ATOM 675 N N . SER A 1 86 ? -9.859 5.594 21.565 1.00 98.38 86 SER A N 1
ATOM 676 C CA . SER A 1 86 ? -9.000 6.778 21.463 1.00 98.38 86 SER A CA 1
ATOM 677 C C . SER A 1 86 ? -7.568 6.429 21.048 1.00 98.38 86 SER A C 1
ATOM 679 O O . SER A 1 86 ? -7.007 7.102 20.186 1.00 98.38 86 SER A O 1
ATOM 681 N N . ALA A 1 87 ? -7.005 5.342 21.584 1.00 98.38 87 ALA A N 1
ATOM 682 C CA . ALA A 1 87 ? -5.669 4.876 21.233 1.00 98.38 87 ALA A CA 1
ATOM 683 C C . ALA A 1 87 ? -5.589 4.491 19.748 1.00 98.38 87 ALA A C 1
ATOM 685 O O . ALA A 1 87 ? -4.699 4.961 19.042 1.00 98.38 87 ALA A O 1
ATOM 686 N N . LEU A 1 88 ? -6.576 3.737 19.254 1.00 98.50 88 LEU A N 1
ATOM 687 C CA . LEU A 1 88 ? -6.672 3.355 17.843 1.00 98.50 88 LEU A CA 1
ATOM 688 C C . LEU A 1 88 ? -6.841 4.563 16.917 1.00 98.50 88 LEU A C 1
ATOM 690 O O . LEU A 1 88 ? -6.256 4.596 15.836 1.00 98.50 88 LEU A O 1
ATO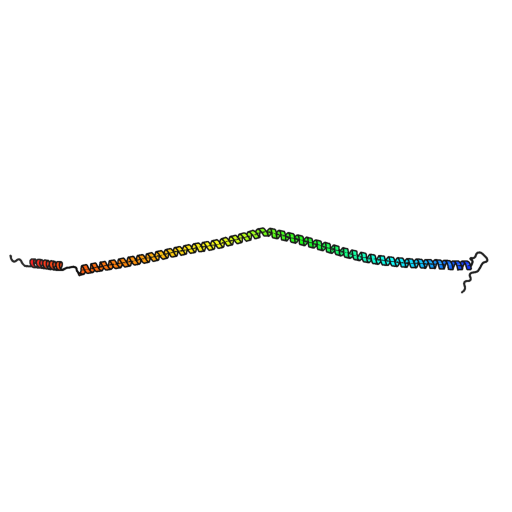M 694 N N . ARG A 1 89 ? -7.620 5.575 17.323 1.00 98.44 89 ARG A N 1
ATOM 695 C CA . ARG A 1 89 ? -7.746 6.824 16.555 1.00 98.44 89 ARG A CA 1
ATOM 696 C C . ARG A 1 89 ? -6.412 7.554 16.453 1.00 98.44 89 ARG A C 1
ATOM 698 O O . ARG A 1 89 ? -6.040 7.946 15.351 1.00 98.44 89 ARG A O 1
ATOM 705 N N . ASN A 1 90 ? -5.685 7.677 17.561 1.00 98.25 90 ASN A N 1
ATOM 706 C CA . ASN A 1 90 ? -4.374 8.323 17.575 1.00 98.25 90 ASN A CA 1
ATOM 707 C C . ASN A 1 90 ? -3.364 7.564 16.7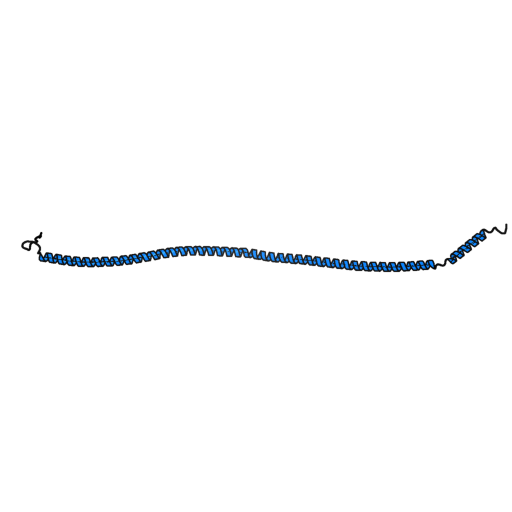05 1.00 98.25 90 ASN A C 1
ATOM 709 O O . ASN A 1 90 ? -2.602 8.183 15.969 1.00 98.25 90 ASN A O 1
ATOM 713 N N . GLU A 1 91 ? -3.377 6.230 16.746 1.00 98.25 91 GLU A N 1
ATOM 714 C CA . GLU A 1 91 ? -2.532 5.400 15.884 1.00 98.25 91 GLU A CA 1
ATOM 715 C C . GLU A 1 91 ? -2.884 5.593 14.402 1.00 98.25 91 GLU A C 1
ATOM 717 O O . GLU A 1 91 ? -2.001 5.809 13.572 1.00 98.25 91 GLU A O 1
ATOM 722 N N . CYS A 1 92 ? -4.176 5.605 14.064 1.00 97.69 92 CYS A N 1
ATOM 723 C CA . CYS A 1 92 ? -4.639 5.870 12.703 1.00 97.69 92 CYS A CA 1
ATOM 724 C C . CYS A 1 92 ? -4.225 7.264 12.206 1.00 97.69 92 CYS A C 1
ATOM 726 O O . CYS A 1 92 ? -3.824 7.410 11.051 1.00 97.69 92 CYS A O 1
ATOM 728 N N . GLU A 1 93 ? -4.305 8.291 13.055 1.00 97.81 93 GLU A N 1
ATOM 729 C CA . GLU A 1 93 ? -3.835 9.639 12.720 1.00 97.81 93 GLU A CA 1
ATOM 730 C C . GLU A 1 93 ? -2.316 9.683 12.535 1.00 97.81 93 GLU A C 1
ATOM 732 O O . GLU A 1 93 ? -1.842 10.248 11.547 1.00 97.81 93 GLU A O 1
ATOM 737 N N . ALA A 1 94 ? -1.558 9.026 13.416 1.00 98.06 94 ALA A N 1
ATOM 738 C CA . ALA A 1 94 ? -0.104 8.943 13.325 1.00 98.06 94 ALA A CA 1
ATOM 739 C C . ALA A 1 94 ? 0.363 8.227 12.046 1.00 98.06 94 ALA A C 1
ATOM 741 O O . ALA A 1 94 ? 1.334 8.650 11.421 1.00 98.06 94 ALA A O 1
ATOM 742 N N . LEU A 1 95 ? -0.347 7.178 11.619 1.00 98.31 95 LEU A N 1
ATOM 743 C CA . LEU A 1 95 ? -0.027 6.416 10.407 1.00 98.31 95 LEU A CA 1
ATOM 744 C C . LEU A 1 95 ? -0.470 7.106 9.111 1.00 98.31 95 LEU A C 1
ATOM 746 O O . LEU A 1 95 ? 0.012 6.753 8.032 1.00 98.31 95 LEU A O 1
ATOM 750 N N . ARG A 1 96 ? -1.350 8.110 9.185 1.00 98.06 96 ARG A N 1
ATOM 751 C CA . ARG A 1 96 ? -1.901 8.779 8.000 1.00 98.06 96 ARG A CA 1
ATOM 752 C C . ARG A 1 96 ? -0.838 9.507 7.178 1.00 98.06 96 ARG A C 1
ATOM 754 O O . ARG A 1 96 ? -0.854 9.405 5.955 1.00 98.06 96 ARG A O 1
ATOM 761 N N . GLY A 1 97 ? 0.073 10.225 7.836 1.00 97.81 97 GLY A N 1
ATOM 762 C CA . GLY A 1 97 ? 1.184 10.923 7.177 1.00 97.81 97 GLY A CA 1
ATOM 763 C C . GLY A 1 97 ? 2.119 9.958 6.436 1.00 97.81 97 GLY A C 1
ATOM 764 O O . GLY A 1 97 ? 2.220 10.051 5.213 1.00 97.81 97 GLY A O 1
ATOM 765 N N . PRO A 1 98 ? 2.713 8.970 7.133 1.0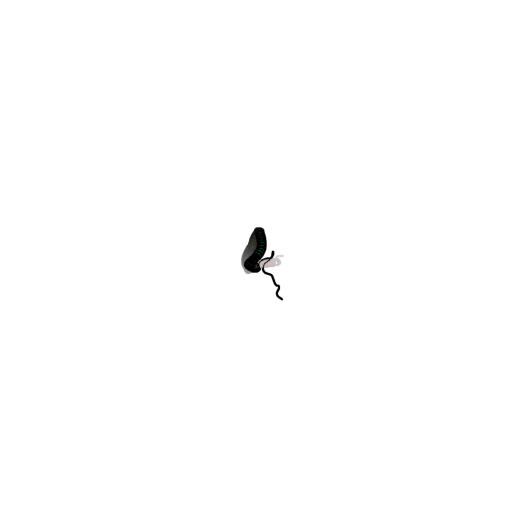0 98.00 98 PRO A N 1
ATOM 766 C CA . PRO A 1 98 ? 3.566 7.955 6.515 1.00 98.00 98 PRO A CA 1
ATOM 767 C C . PRO A 1 98 ? 2.895 7.192 5.367 1.00 98.00 98 PRO A C 1
ATOM 769 O O . PRO A 1 98 ? 3.539 6.895 4.364 1.00 98.00 98 PRO A O 1
ATOM 772 N N . ALA A 1 99 ? 1.596 6.891 5.472 1.00 98.25 99 ALA A N 1
ATOM 773 C CA . ALA A 1 99 ? 0.859 6.224 4.398 1.00 98.25 99 ALA A CA 1
ATOM 774 C C . ALA A 1 99 ? 0.763 7.087 3.126 1.00 98.25 99 ALA A C 1
ATOM 776 O O . ALA A 1 99 ? 0.933 6.572 2.020 1.00 98.25 99 ALA A O 1
ATOM 777 N N . LEU A 1 100 ? 0.531 8.396 3.274 1.00 98.06 100 LEU A N 1
ATOM 778 C CA . LEU A 1 100 ? 0.513 9.338 2.150 1.00 98.06 100 LEU A CA 1
ATOM 779 C C . LEU A 1 100 ? 1.906 9.515 1.535 1.00 98.06 100 LEU A C 1
ATOM 781 O O . LEU A 1 100 ? 2.038 9.541 0.313 1.00 98.06 100 LEU A O 1
ATOM 785 N N . GLU A 1 101 ? 2.950 9.586 2.362 1.00 98.06 101 GLU A N 1
ATOM 786 C CA . GLU A 1 101 ? 4.338 9.644 1.890 1.00 98.06 101 GLU A CA 1
ATOM 787 C C . GLU A 1 101 ? 4.720 8.383 1.113 1.00 98.06 101 GLU A C 1
ATOM 789 O O . GLU A 1 101 ? 5.296 8.471 0.029 1.00 98.06 101 GLU A O 1
ATOM 794 N N . TYR A 1 102 ? 4.341 7.208 1.619 1.00 98.38 102 TYR A N 1
ATOM 795 C CA . TYR A 1 102 ? 4.555 5.942 0.928 1.00 98.38 102 TYR A CA 1
ATOM 796 C C . TYR A 1 102 ? 3.822 5.895 -0.418 1.00 98.38 102 TYR A C 1
ATOM 798 O O . TYR A 1 102 ? 4.391 5.448 -1.416 1.00 98.38 102 TYR A O 1
ATOM 806 N N . GLN A 1 103 ? 2.579 6.383 -0.471 1.00 98.31 103 GLN A N 1
ATOM 807 C CA . GLN A 1 103 ? 1.826 6.469 -1.720 1.00 98.31 103 GLN A CA 1
ATOM 808 C C . GLN A 1 103 ? 2.517 7.393 -2.734 1.00 98.31 103 GLN A C 1
ATOM 810 O O . GLN A 1 103 ? 2.728 6.986 -3.875 1.00 98.31 103 GLN A O 1
ATOM 815 N N . SER A 1 104 ? 2.925 8.590 -2.308 1.00 98.31 104 SER A N 1
ATOM 816 C CA . SER A 1 104 ? 3.653 9.550 -3.148 1.00 98.31 104 SER A CA 1
ATOM 817 C C . SER A 1 104 ? 4.973 8.971 -3.667 1.00 98.31 104 SER A C 1
ATOM 819 O O . SER A 1 104 ? 5.274 9.045 -4.858 1.00 98.31 104 SER A O 1
ATOM 821 N N . LEU A 1 105 ? 5.738 8.296 -2.802 1.00 98.31 105 LEU A N 1
ATOM 822 C CA . LEU A 1 105 ? 6.980 7.631 -3.193 1.00 98.31 105 LEU A CA 1
ATOM 823 C C . LEU A 1 105 ? 6.732 6.535 -4.236 1.00 98.31 105 LEU A C 1
ATOM 825 O O . LEU A 1 105 ? 7.488 6.414 -5.198 1.00 98.31 105 LEU A O 1
ATOM 829 N N . LYS A 1 106 ? 5.670 5.744 -4.066 1.00 98.56 106 LYS A N 1
ATOM 830 C CA . LYS A 1 106 ? 5.291 4.696 -5.017 1.00 98.56 106 LYS A CA 1
ATOM 831 C C . LYS A 1 106 ? 4.930 5.276 -6.386 1.00 98.56 106 LYS A C 1
ATOM 833 O O . LYS A 1 106 ? 5.363 4.734 -7.401 1.00 98.56 106 LYS A O 1
ATOM 838 N N . GLU A 1 107 ? 4.160 6.361 -6.417 1.00 98.25 107 GLU A N 1
ATOM 839 C CA . GLU A 1 107 ? 3.815 7.075 -7.653 1.00 98.25 107 GLU A CA 1
ATOM 840 C C . GLU A 1 107 ? 5.078 7.621 -8.335 1.00 98.25 107 GLU A C 1
ATOM 842 O O . GLU A 1 107 ? 5.295 7.372 -9.520 1.00 98.25 107 GLU A O 1
ATOM 847 N N . HIS A 1 108 ? 5.978 8.245 -7.571 1.00 98.44 108 HIS A N 1
ATOM 848 C CA . HIS A 1 108 ? 7.235 8.768 -8.101 1.00 98.44 108 HIS A CA 1
ATOM 849 C C . HIS A 1 108 ? 8.157 7.674 -8.668 1.00 98.44 108 HIS A C 1
ATOM 851 O O . HIS A 1 108 ? 8.756 7.848 -9.730 1.00 98.44 108 HIS A O 1
ATOM 857 N N . ILE A 1 109 ? 8.260 6.516 -8.006 1.00 98.38 109 ILE A N 1
ATOM 858 C CA . ILE A 1 109 ? 9.030 5.373 -8.523 1.00 98.38 109 ILE A CA 1
ATOM 859 C C . ILE A 1 109 ? 8.448 4.891 -9.856 1.00 98.38 109 ILE A C 1
ATOM 861 O O . ILE A 1 109 ? 9.204 4.678 -10.803 1.00 98.38 109 ILE A O 1
ATOM 865 N N . ALA A 1 110 ? 7.121 4.785 -9.965 1.00 98.31 110 ALA A N 1
ATOM 866 C CA . ALA A 1 110 ? 6.475 4.395 -11.215 1.00 98.31 110 ALA A CA 1
ATOM 867 C C . ALA A 1 110 ? 6.775 5.392 -12.353 1.00 98.31 110 ALA A C 1
ATOM 869 O O . ALA A 1 110 ? 7.060 4.984 -13.481 1.00 98.31 110 ALA A O 1
ATOM 870 N N . GLU A 1 111 ? 6.787 6.698 -12.068 1.00 98.31 111 GLU A N 1
ATOM 871 C CA . GLU A 1 111 ? 7.199 7.720 -13.040 1.00 98.31 111 GLU A CA 1
ATOM 872 C C . GLU A 1 111 ? 8.657 7.542 -13.489 1.00 98.31 111 GLU A C 1
ATOM 874 O O . GLU A 1 111 ? 8.961 7.625 -14.688 1.00 98.31 111 GLU A O 1
ATOM 879 N N . ILE A 1 112 ? 9.571 7.261 -12.552 1.00 98.38 112 ILE A N 1
ATOM 880 C CA . ILE A 1 112 ? 10.979 6.991 -12.865 1.00 98.38 112 ILE A CA 1
ATOM 881 C C . ILE A 1 112 ? 11.090 5.771 -13.780 1.00 98.38 112 ILE A C 1
ATOM 883 O O . ILE A 1 112 ? 11.760 5.856 -14.811 1.00 98.38 112 ILE A O 1
ATOM 887 N N . GLU A 1 113 ? 10.424 4.667 -13.452 1.00 98.50 113 GLU A N 1
ATOM 888 C CA . GLU A 1 113 ? 10.463 3.427 -14.234 1.00 98.50 113 GLU A CA 1
ATOM 889 C C . GLU A 1 113 ? 9.945 3.639 -15.661 1.00 98.50 113 GLU A C 1
ATOM 891 O O . GLU A 1 113 ? 10.626 3.289 -16.632 1.00 98.50 113 GLU A O 1
ATOM 896 N N . ILE A 1 114 ? 8.792 4.298 -15.806 1.00 98.25 114 ILE A N 1
ATOM 897 C CA . ILE A 1 114 ? 8.206 4.618 -17.113 1.00 98.25 114 ILE A CA 1
ATOM 898 C C . ILE A 1 114 ? 9.148 5.527 -17.912 1.00 98.25 114 ILE A C 1
ATOM 900 O O . ILE A 1 114 ? 9.407 5.277 -19.093 1.00 98.25 114 ILE A O 1
ATOM 904 N N . SER A 1 115 ? 9.704 6.567 -17.283 1.00 98.12 115 SER A N 1
ATOM 905 C CA . SER A 1 115 ? 10.613 7.499 -17.958 1.00 98.12 115 SER A CA 1
ATOM 906 C C . SER A 1 115 ? 11.938 6.840 -18.363 1.00 98.12 115 SER A C 1
ATOM 908 O O . SER A 1 115 ? 12.493 7.150 -19.420 1.00 98.12 115 SER A O 1
ATOM 910 N N . ALA A 1 116 ? 12.467 5.920 -17.555 1.00 98.44 116 ALA A N 1
ATOM 911 C CA . ALA A 1 116 ? 13.681 5.169 -17.853 1.00 98.44 116 ALA A CA 1
ATOM 912 C C . ALA A 1 116 ? 13.462 4.193 -19.014 1.00 98.44 116 ALA A C 1
ATOM 914 O O . ALA A 1 116 ? 14.282 4.142 -19.939 1.00 98.44 116 ALA A O 1
ATOM 915 N N . HIS A 1 117 ? 12.333 3.479 -19.009 1.00 98.31 117 HIS A N 1
ATOM 916 C CA . HIS A 1 117 ? 11.967 2.583 -20.099 1.00 98.31 117 HIS A CA 1
ATOM 917 C C . HIS A 1 117 ? 11.790 3.359 -21.409 1.00 98.31 117 HIS A C 1
ATOM 919 O O . HIS A 1 117 ? 12.426 3.041 -22.413 1.00 98.31 117 HIS A O 1
ATOM 925 N N . ARG A 1 118 ? 11.035 4.464 -21.374 1.00 98.44 118 ARG A N 1
ATOM 926 C CA . ARG A 1 118 ? 10.831 5.332 -22.539 1.00 98.44 118 ARG A CA 1
ATOM 927 C C . ARG A 1 118 ? 12.144 5.880 -23.100 1.00 98.44 118 ARG A C 1
ATOM 929 O O . ARG A 1 118 ? 12.355 5.817 -24.306 1.00 98.44 118 ARG A O 1
ATOM 936 N N . ARG A 1 119 ? 13.047 6.389 -22.252 1.00 98.25 119 ARG A N 1
ATOM 937 C CA . ARG A 1 119 ? 14.359 6.897 -22.700 1.00 98.25 119 ARG A CA 1
ATOM 938 C C . ARG A 1 119 ? 15.209 5.809 -23.352 1.00 98.25 119 ARG A C 1
ATOM 940 O O . ARG A 1 119 ? 15.886 6.084 -24.341 1.00 98.25 119 ARG A O 1
ATOM 947 N N . THR A 1 120 ? 15.167 4.591 -22.816 1.00 98.25 120 THR A N 1
ATOM 948 C CA . THR A 1 120 ? 15.875 3.439 -23.392 1.00 98.25 120 THR A CA 1
ATOM 949 C C . THR A 1 120 ? 15.336 3.103 -24.780 1.00 98.25 120 THR A C 1
ATOM 951 O O . THR A 1 120 ? 16.120 2.965 -25.719 1.00 98.25 120 THR A O 1
ATOM 954 N N . GLU A 1 121 ? 14.013 3.056 -24.941 1.00 98.38 121 GLU A N 1
ATOM 955 C CA . GLU A 1 121 ? 13.384 2.800 -26.240 1.00 98.38 121 GLU A CA 1
ATOM 956 C C . GLU A 1 121 ? 13.642 3.929 -27.245 1.00 98.38 121 GLU A C 1
ATOM 958 O O . GLU A 1 121 ? 13.980 3.666 -28.397 1.00 98.38 121 GLU A O 1
ATOM 963 N N . GLU A 1 122 ? 13.594 5.194 -26.818 1.00 98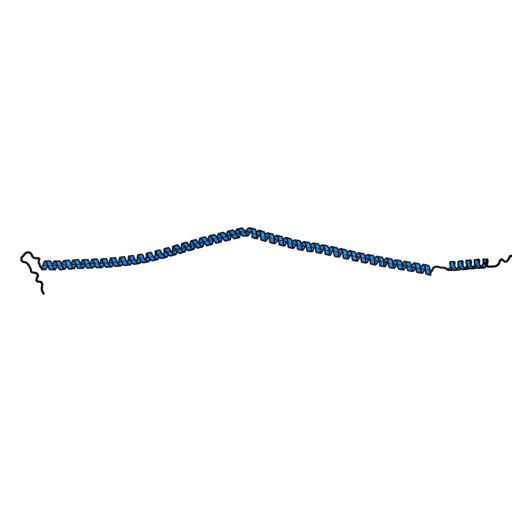.38 122 GLU A N 1
ATOM 964 C CA . GLU A 1 122 ? 13.947 6.335 -27.671 1.00 98.38 122 GLU A CA 1
ATOM 965 C C . GLU A 1 122 ? 15.412 6.281 -28.130 1.00 98.38 122 GLU A C 1
ATOM 967 O O . GLU A 1 122 ? 15.715 6.554 -29.295 1.00 98.38 122 GLU A O 1
ATOM 972 N N . PHE A 1 123 ? 16.337 5.921 -27.235 1.00 98.44 123 PHE A N 1
ATOM 973 C CA . PHE A 1 123 ? 17.746 5.749 -27.586 1.00 98.44 123 PHE A CA 1
ATOM 974 C C . PHE A 1 123 ? 17.937 4.593 -28.572 1.00 98.44 123 PHE A C 1
ATOM 976 O O . PHE A 1 123 ? 18.620 4.755 -29.587 1.00 98.44 123 PHE A O 1
ATOM 983 N N . ARG A 1 124 ? 17.295 3.448 -28.314 1.00 98.50 124 ARG A N 1
ATOM 984 C CA . ARG A 1 124 ? 17.319 2.280 -29.197 1.00 98.50 124 ARG A CA 1
ATOM 985 C C . ARG A 1 124 ? 16.777 2.624 -30.585 1.00 98.50 124 ARG A C 1
ATOM 987 O O . ARG A 1 124 ? 17.437 2.313 -31.575 1.00 98.50 124 ARG A O 1
ATOM 994 N N . ALA A 1 125 ? 15.632 3.299 -30.666 1.00 98.50 125 ALA A N 1
ATOM 995 C CA . ALA A 1 125 ? 15.026 3.719 -31.926 1.00 98.50 125 ALA A CA 1
ATOM 996 C C . ALA A 1 125 ? 15.970 4.629 -32.728 1.00 98.50 125 ALA A C 1
ATOM 998 O O . ALA A 1 125 ? 16.238 4.356 -33.897 1.00 98.50 125 ALA A O 1
ATOM 999 N N . LYS A 1 126 ? 16.569 5.639 -32.080 1.00 98.56 126 LYS A N 1
ATOM 1000 C CA . LYS A 1 126 ? 17.560 6.532 -32.711 1.00 98.56 126 LYS A CA 1
ATOM 1001 C C . LYS A 1 126 ? 18.801 5.779 -33.194 1.00 98.56 126 LYS A C 1
ATOM 1003 O O . LYS A 1 126 ? 19.326 6.077 -34.266 1.00 98.56 126 LYS A O 1
ATOM 1008 N N . ALA A 1 127 ? 19.293 4.811 -32.420 1.00 98.50 127 ALA A N 1
ATOM 1009 C CA . ALA A 1 127 ? 20.435 3.991 -32.814 1.00 98.50 127 ALA A CA 1
ATOM 1010 C C . ALA A 1 127 ? 20.105 3.113 -34.033 1.00 98.50 127 ALA A C 1
ATOM 1012 O O . ALA A 1 127 ? 20.887 3.065 -34.983 1.00 98.50 127 ALA A O 1
ATOM 1013 N N . MET A 1 128 ? 18.932 2.472 -34.039 1.00 98.56 128 MET A N 1
ATOM 1014 C CA . MET A 1 128 ? 18.456 1.671 -35.170 1.00 98.56 128 MET 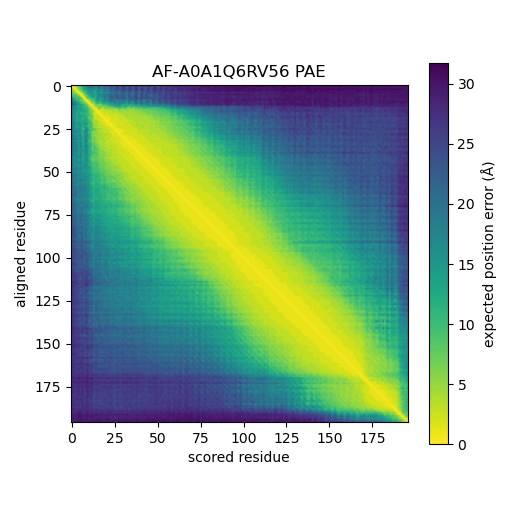A CA 1
ATOM 1015 C C . MET A 1 128 ? 18.267 2.517 -36.432 1.00 98.56 128 MET A C 1
ATOM 1017 O O . MET A 1 128 ? 18.684 2.097 -37.509 1.00 98.56 128 MET A O 1
ATOM 1021 N N . GLU A 1 129 ? 17.706 3.720 -36.305 1.00 98.62 129 GLU A N 1
ATOM 1022 C CA . GLU A 1 129 ? 17.540 4.648 -37.424 1.00 98.62 129 GLU A CA 1
ATOM 1023 C C . GLU A 1 129 ? 18.893 5.063 -38.020 1.00 98.62 129 GLU A C 1
ATOM 1025 O O . GLU A 1 129 ? 19.094 4.963 -39.232 1.00 98.62 129 GLU A O 1
ATOM 1030 N N . ARG A 1 130 ? 19.863 5.444 -37.178 1.00 98.56 130 ARG A N 1
ATOM 1031 C CA . ARG A 1 130 ? 21.226 5.778 -37.630 1.00 98.56 130 ARG A CA 1
ATOM 1032 C C . ARG A 1 130 ? 21.904 4.603 -38.328 1.00 98.56 130 ARG A C 1
ATOM 1034 O O . ARG A 1 130 ? 22.522 4.788 -39.372 1.00 98.56 130 ARG A O 1
ATOM 1041 N N . LEU A 1 131 ? 21.776 3.390 -37.786 1.00 98.62 131 LEU A N 1
ATOM 1042 C CA . LEU A 1 131 ? 22.319 2.185 -38.419 1.00 98.62 131 LEU A CA 1
ATOM 1043 C C . LEU A 1 131 ? 21.670 1.926 -39.782 1.00 98.62 131 LEU A C 1
ATOM 1045 O O . LEU A 1 131 ? 22.379 1.643 -40.747 1.00 98.62 131 LEU A O 1
ATOM 1049 N N . ALA A 1 132 ? 20.347 2.070 -39.888 1.00 98.62 132 ALA A N 1
ATOM 1050 C CA . ALA A 1 132 ? 19.633 1.924 -41.152 1.00 98.62 132 ALA A CA 1
ATOM 1051 C C . ALA A 1 132 ? 20.103 2.954 -42.194 1.00 98.62 132 ALA A C 1
ATOM 1053 O O . ALA A 1 132 ? 20.362 2.586 -43.342 1.00 98.62 132 ALA A O 1
ATOM 1054 N N . GLN A 1 133 ? 20.293 4.214 -41.788 1.00 98.69 133 GLN A N 1
ATOM 1055 C CA . GLN A 1 133 ? 20.845 5.269 -42.645 1.00 98.69 133 GLN A CA 1
ATOM 1056 C C . GLN A 1 133 ? 22.268 4.930 -43.117 1.00 98.69 133 GLN A C 1
ATOM 1058 O O . GLN A 1 133 ? 22.540 4.993 -44.316 1.00 98.69 133 GLN A O 1
ATOM 1063 N N . CYS A 1 134 ? 23.158 4.497 -42.216 1.00 98.62 134 CYS A N 1
ATOM 1064 C CA . CYS A 1 134 ? 24.518 4.077 -42.570 1.00 98.62 134 CYS A CA 1
ATOM 1065 C C . CYS A 1 134 ? 24.523 2.907 -43.565 1.00 98.62 134 CYS A C 1
ATOM 1067 O O . CYS A 1 134 ? 25.267 2.931 -44.545 1.00 98.62 134 CYS A O 1
ATOM 1069 N N . ILE A 1 135 ? 23.674 1.895 -43.353 1.00 98.62 135 ILE A N 1
ATOM 1070 C CA . ILE A 1 135 ? 23.543 0.751 -44.267 1.00 98.62 135 ILE A CA 1
ATOM 1071 C C . ILE A 1 135 ? 23.052 1.214 -45.643 1.00 98.62 135 ILE A C 1
ATOM 1073 O O . ILE A 1 135 ? 23.585 0.771 -46.662 1.00 98.62 135 ILE A O 1
ATOM 1077 N N . ALA A 1 136 ? 22.060 2.105 -45.697 1.00 98.62 136 ALA A N 1
ATOM 1078 C CA . ALA A 1 136 ? 21.548 2.645 -46.954 1.00 98.62 136 ALA A CA 1
ATOM 1079 C C . ALA A 1 136 ? 22.630 3.422 -47.723 1.00 98.62 136 ALA A C 1
ATOM 1081 O O . ALA A 1 136 ? 22.818 3.190 -48.918 1.00 98.62 136 ALA A O 1
ATOM 1082 N N . GLN A 1 137 ? 23.395 4.273 -47.031 1.00 98.56 137 GLN A N 1
ATOM 1083 C CA . GLN A 1 137 ? 24.519 5.013 -47.614 1.00 98.56 137 GLN A CA 1
ATOM 1084 C C . GLN A 1 137 ? 25.613 4.074 -48.138 1.00 98.56 137 GLN A C 1
ATOM 1086 O O . GLN A 1 137 ? 26.057 4.228 -49.274 1.00 98.56 137 GLN A O 1
ATOM 1091 N N . GLN A 1 138 ? 26.004 3.064 -47.356 1.00 98.44 138 GLN A N 1
ATOM 1092 C CA . GLN A 1 138 ? 26.983 2.048 -47.763 1.00 98.44 138 GLN A CA 1
ATOM 1093 C C . GLN A 1 138 ? 26.524 1.288 -49.012 1.00 98.44 138 GLN A C 1
ATOM 1095 O O . GLN A 1 138 ? 27.290 1.129 -49.960 1.00 98.44 138 GLN A O 1
ATOM 1100 N N . ARG A 1 139 ? 25.253 0.866 -49.063 1.00 98.56 139 ARG A N 1
ATOM 1101 C CA . ARG A 1 139 ? 24.682 0.190 -50.240 1.00 98.56 139 ARG A CA 1
ATOM 1102 C C . ARG A 1 139 ? 24.706 1.084 -51.478 1.00 98.56 139 ARG A C 1
ATOM 1104 O O . ARG A 1 139 ? 25.117 0.619 -52.541 1.00 98.56 139 ARG A O 1
ATOM 1111 N N . ALA A 1 140 ? 24.306 2.348 -51.340 1.00 98.50 140 ALA A N 1
ATOM 1112 C CA . ALA A 1 140 ? 24.338 3.314 -52.434 1.00 98.50 140 ALA A CA 1
ATOM 1113 C C . ALA A 1 140 ? 25.771 3.545 -52.940 1.00 98.50 140 ALA A C 1
ATOM 1115 O O . ALA A 1 140 ? 26.019 3.476 -54.144 1.00 98.50 140 ALA A O 1
ATOM 1116 N N . TRP A 1 141 ? 26.728 3.728 -52.026 1.00 98.44 141 TRP A N 1
ATOM 1117 C CA . TRP A 1 141 ? 28.141 3.908 -52.356 1.00 98.44 141 TRP A CA 1
ATOM 1118 C C . TRP A 1 141 ? 28.728 2.688 -53.075 1.00 98.44 141 TRP A C 1
ATOM 1120 O O . TRP A 1 141 ? 29.336 2.834 -54.136 1.00 98.44 141 TRP A O 1
ATOM 1130 N N . CYS A 1 142 ? 28.489 1.476 -52.560 1.00 98.38 142 CYS A N 1
ATOM 1131 C CA . CYS A 1 142 ? 28.915 0.232 -53.204 1.00 98.38 142 CYS A CA 1
ATOM 1132 C C . CYS A 1 142 ? 28.323 0.092 -54.613 1.00 98.38 142 CYS A C 1
ATOM 1134 O O . CYS A 1 142 ? 29.039 -0.259 -55.551 1.00 98.38 142 CYS A O 1
ATOM 1136 N N . GLY A 1 143 ? 27.033 0.404 -54.780 1.00 98.25 143 GLY A N 1
ATOM 1137 C CA . GLY A 1 143 ? 26.369 0.408 -56.084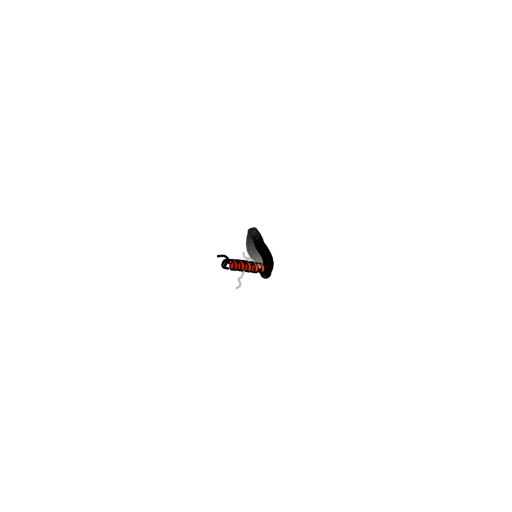 1.00 98.25 143 GLY A CA 1
ATOM 1138 C C . GLY A 1 143 ? 27.015 1.392 -57.061 1.00 98.25 143 GLY A C 1
ATOM 1139 O O . GLY A 1 143 ? 27.355 1.017 -58.185 1.00 98.25 143 GLY A O 1
ATOM 1140 N N . GLN A 1 144 ? 27.269 2.624 -56.612 1.00 98.44 144 GLN A N 1
ATOM 1141 C CA . GLN A 1 144 ? 27.926 3.653 -57.414 1.00 98.44 144 GLN A CA 1
ATOM 1142 C C . GLN A 1 144 ? 29.349 3.241 -57.808 1.00 98.44 144 GLN A C 1
ATOM 1144 O O . GLN A 1 144 ? 29.697 3.318 -58.983 1.00 98.44 144 GLN A O 1
ATOM 1149 N N . ARG A 1 145 ? 30.169 2.764 -56.860 1.00 98.19 145 ARG A N 1
ATOM 1150 C CA . ARG A 1 145 ? 31.535 2.282 -57.134 1.00 98.19 145 ARG A CA 1
ATOM 1151 C C . ARG A 1 145 ? 31.542 1.128 -58.122 1.00 98.19 145 ARG A C 1
ATOM 1153 O O . ARG A 1 145 ? 32.310 1.172 -59.078 1.00 98.19 145 ARG A O 1
ATOM 1160 N N . ARG A 1 146 ? 30.658 0.142 -57.948 1.00 98.38 146 ARG A N 1
ATOM 1161 C CA . ARG A 1 146 ? 30.523 -0.977 -58.889 1.00 98.38 146 ARG A CA 1
ATOM 1162 C C . ARG A 1 146 ? 30.187 -0.487 -60.298 1.00 98.38 146 ARG A C 1
ATOM 1164 O O . ARG A 1 146 ? 30.805 -0.948 -61.251 1.00 98.38 146 ARG A O 1
ATOM 1171 N N . SER A 1 147 ? 29.260 0.464 -60.427 1.00 98.19 147 SER A N 1
ATOM 1172 C CA . SER A 1 147 ? 28.918 1.065 -61.722 1.00 98.19 147 SER A CA 1
ATOM 1173 C C . SER A 1 147 ? 30.093 1.830 -62.334 1.00 98.19 147 SER A C 1
ATOM 1175 O O . SER A 1 147 ? 30.331 1.708 -63.533 1.00 98.19 147 SER A O 1
ATOM 1177 N N . THR A 1 148 ? 30.844 2.592 -61.530 1.00 98.31 148 THR A N 1
ATOM 1178 C CA . THR A 1 148 ? 32.049 3.296 -61.993 1.00 98.31 148 THR A CA 1
ATOM 1179 C C . THR A 1 148 ? 33.083 2.306 -62.523 1.00 98.31 148 THR A C 1
ATOM 1181 O O . THR A 1 148 ? 33.539 2.475 -63.648 1.00 98.31 148 THR A O 1
ATOM 1184 N N . TYR A 1 149 ? 33.399 1.249 -61.768 1.00 98.25 149 TYR A N 1
ATOM 1185 C CA . TYR A 1 149 ? 34.367 0.237 -62.200 1.00 98.25 149 TYR A CA 1
ATOM 1186 C C . TYR A 1 149 ? 33.923 -0.510 -63.460 1.00 98.25 149 TYR A C 1
ATOM 1188 O O . TYR A 1 149 ? 34.742 -0.764 -64.339 1.00 98.25 149 TYR A O 1
ATOM 1196 N N . ALA A 1 150 ? 32.634 -0.840 -63.575 1.00 98.06 150 ALA A N 1
ATOM 1197 C CA . ALA A 1 150 ? 32.097 -1.471 -64.777 1.00 98.06 150 ALA A CA 1
ATOM 1198 C C . ALA A 1 150 ? 32.261 -0.566 -66.008 1.00 98.06 150 ALA A C 1
ATOM 1200 O O . ALA A 1 150 ? 32.705 -1.032 -67.056 1.00 98.06 150 ALA A O 1
ATOM 1201 N N . HIS A 1 151 ? 31.968 0.730 -65.865 1.00 98.19 151 HIS A N 1
ATOM 1202 C CA . HIS A 1 151 ? 32.143 1.706 -66.937 1.00 98.19 151 HIS A CA 1
ATOM 1203 C C . HIS A 1 151 ? 33.614 1.884 -67.328 1.00 98.19 151 HIS A C 1
ATOM 1205 O O . HIS A 1 151 ? 33.940 1.806 -68.509 1.00 98.19 151 HIS A O 1
ATOM 1211 N N . THR A 1 152 ? 34.517 2.064 -66.358 1.00 97.94 152 THR A N 1
ATOM 1212 C CA . THR A 1 152 ? 35.951 2.219 -66.645 1.00 97.94 152 THR A CA 1
ATOM 1213 C C . THR A 1 152 ? 36.533 0.972 -67.290 1.00 97.94 152 THR A C 1
ATOM 1215 O O . THR A 1 152 ? 37.322 1.086 -68.218 1.00 97.94 152 THR A O 1
ATOM 1218 N N . ASN A 1 153 ? 36.131 -0.220 -66.839 1.00 98.12 153 ASN A N 1
ATOM 1219 C CA . ASN A 1 153 ? 36.591 -1.468 -67.437 1.00 98.12 153 ASN A CA 1
ATOM 1220 C C . ASN A 1 153 ? 36.115 -1.594 -68.893 1.00 98.12 153 ASN A C 1
ATOM 1222 O O . ASN A 1 153 ? 36.904 -1.930 -69.767 1.00 98.12 153 ASN A O 1
ATOM 1226 N N . ALA A 1 154 ? 34.851 -1.257 -69.173 1.00 97.88 154 ALA A N 1
ATOM 1227 C CA . ALA A 1 154 ? 34.333 -1.235 -70.540 1.00 97.88 154 ALA A CA 1
ATOM 1228 C C . ALA A 1 154 ? 35.087 -0.233 -71.432 1.00 97.88 154 ALA A C 1
ATOM 1230 O O . ALA A 1 154 ? 35.448 -0.576 -72.553 1.00 97.88 154 ALA A O 1
ATOM 1231 N N . ALA A 1 155 ? 35.375 0.969 -70.923 1.00 97.94 155 ALA A N 1
ATOM 1232 C CA . ALA A 1 155 ? 36.135 1.985 -71.649 1.00 97.94 155 ALA A CA 1
ATOM 1233 C C . ALA A 1 155 ? 37.586 1.553 -71.926 1.00 97.94 155 ALA A C 1
ATOM 1235 O O . ALA A 1 155 ? 38.077 1.737 -73.035 1.00 97.94 155 ALA A O 1
ATOM 1236 N N . LEU A 1 156 ? 38.262 0.938 -70.948 1.00 97.94 156 LEU A N 1
ATOM 1237 C CA . LEU A 1 156 ? 39.621 0.413 -71.122 1.00 97.94 156 LEU A CA 1
ATOM 1238 C C . LEU A 1 156 ? 39.666 -0.730 -72.139 1.00 97.94 156 LEU A C 1
ATOM 1240 O O . LEU A 1 156 ? 40.565 -0.766 -72.971 1.00 97.94 156 LEU A O 1
ATOM 1244 N N . LEU A 1 157 ? 38.693 -1.646 -72.101 1.00 97.94 157 LEU A N 1
ATOM 1245 C CA . LEU A 1 157 ? 38.587 -2.719 -73.093 1.00 97.94 157 LEU A CA 1
ATOM 1246 C C . LEU A 1 157 ? 38.384 -2.167 -74.508 1.00 97.94 157 LEU A C 1
ATOM 1248 O O . LEU A 1 157 ? 38.950 -2.707 -75.454 1.00 97.94 157 LEU A O 1
ATOM 1252 N N . ASP A 1 158 ? 37.603 -1.098 -74.655 1.00 97.69 158 ASP A N 1
ATOM 1253 C CA . ASP A 1 158 ? 37.409 -0.439 -75.945 1.00 97.69 158 ASP A CA 1
ATOM 1254 C C . ASP A 1 158 ? 38.703 0.218 -76.449 1.00 97.69 158 ASP A C 1
ATOM 1256 O O . ASP A 1 158 ? 39.109 -0.009 -77.585 1.00 97.69 158 ASP A O 1
ATOM 1260 N N . GLN A 1 159 ? 39.421 0.936 -75.578 1.00 97.44 159 GLN A N 1
ATOM 1261 C CA . GLN A 1 159 ? 40.730 1.513 -75.907 1.00 97.44 159 GLN A CA 1
ATOM 1262 C C . GLN A 1 159 ? 41.764 0.449 -76.293 1.00 97.44 159 GLN A C 1
ATOM 1264 O O . GLN A 1 159 ? 42.512 0.645 -77.249 1.00 97.44 159 GLN A O 1
ATOM 1269 N N . LEU A 1 160 ? 41.802 -0.681 -75.580 1.00 97.56 160 LEU A N 1
ATOM 1270 C CA . LEU A 1 160 ? 42.701 -1.790 -75.903 1.00 97.56 160 LEU A CA 1
ATOM 1271 C C . LEU A 1 160 ? 42.398 -2.377 -77.283 1.00 97.56 160 LEU A C 1
ATOM 1273 O O . LEU A 1 160 ? 43.330 -2.586 -78.051 1.00 97.56 160 LEU A O 1
ATOM 1277 N N . ARG A 1 161 ? 41.120 -2.569 -77.631 1.00 97.19 161 ARG A N 1
ATOM 1278 C CA . ARG A 1 161 ? 40.726 -3.032 -78.973 1.00 97.19 161 ARG A CA 1
ATOM 1279 C C . ARG A 1 161 ? 41.105 -2.041 -80.066 1.00 97.19 161 ARG A C 1
ATOM 1281 O O . ARG A 1 161 ? 41.551 -2.453 -81.128 1.00 97.19 161 ARG A O 1
ATOM 1288 N N . GLN A 1 162 ? 40.935 -0.742 -79.822 1.00 96.69 162 GLN A N 1
ATOM 1289 C CA . GLN A 1 162 ? 41.344 0.287 -80.782 1.00 96.69 162 GLN A CA 1
ATOM 1290 C C . GLN A 1 162 ? 42.863 0.279 -80.994 1.00 96.69 162 GLN A C 1
ATOM 1292 O O . GLN A 1 162 ? 43.323 0.386 -82.127 1.00 96.69 162 GLN A O 1
ATOM 1297 N N . ALA A 1 163 ? 43.643 0.121 -79.921 1.00 96.31 163 ALA A N 1
ATOM 1298 C CA . ALA A 1 163 ? 45.096 0.009 -80.008 1.00 96.31 163 ALA A CA 1
ATOM 1299 C C . ALA A 1 163 ? 45.531 -1.273 -80.739 1.00 96.31 163 ALA A C 1
ATOM 1301 O O . ALA A 1 163 ? 46.406 -1.207 -81.597 1.00 96.31 163 ALA A O 1
ATOM 1302 N N . GLU A 1 164 ? 44.896 -2.411 -80.445 1.00 95.88 164 GLU A N 1
ATOM 1303 C CA . GLU A 1 164 ? 45.107 -3.685 -81.144 1.00 95.88 164 GLU A CA 1
ATOM 1304 C C . GLU A 1 164 ? 44.854 -3.527 -82.649 1.00 95.88 164 GLU A C 1
ATOM 1306 O O . GLU A 1 164 ? 45.749 -3.787 -83.446 1.00 95.88 164 GLU A O 1
ATOM 1311 N N . GLN A 1 165 ? 43.706 -2.965 -83.037 1.00 95.44 165 GLN A N 1
ATOM 1312 C CA . GLN A 1 165 ? 43.382 -2.685 -84.439 1.00 95.44 165 GLN A CA 1
ATOM 1313 C C . GLN A 1 165 ? 44.365 -1.712 -85.098 1.00 95.44 165 GLN A C 1
ATOM 1315 O O . GLN A 1 165 ? 44.680 -1.864 -86.276 1.00 95.44 165 GLN A O 1
ATOM 1320 N N . ALA A 1 166 ? 44.845 -0.695 -84.380 1.00 94.19 166 ALA A N 1
ATOM 1321 C CA . ALA A 1 166 ? 45.822 0.247 -84.919 1.00 94.19 166 ALA A CA 1
ATOM 1322 C C . ALA A 1 166 ? 47.171 -0.427 -85.208 1.00 94.19 166 ALA A C 1
ATOM 1324 O O . ALA A 1 166 ? 47.814 -0.088 -86.197 1.00 94.19 166 ALA A O 1
ATOM 1325 N N . VAL A 1 167 ? 47.582 -1.384 -84.369 1.00 91.56 167 VAL A N 1
ATOM 1326 C CA . VAL A 1 167 ? 48.802 -2.177 -84.574 1.00 91.56 167 VAL A CA 1
ATOM 1327 C C . VAL A 1 167 ? 48.610 -3.206 -85.687 1.00 91.56 167 VAL A C 1
ATOM 1329 O O . VAL A 1 167 ? 49.480 -3.324 -86.543 1.00 91.56 167 VAL A O 1
ATOM 1332 N N . GLU A 1 168 ? 47.481 -3.919 -85.719 1.00 91.75 168 GLU A N 1
ATOM 1333 C CA . GLU A 1 168 ? 47.172 -4.890 -86.782 1.00 91.75 168 GLU A CA 1
ATOM 1334 C C . GLU A 1 168 ? 47.118 -4.241 -88.170 1.00 91.75 168 GLU A C 1
ATOM 1336 O O . GLU A 1 168 ? 47.561 -4.838 -89.148 1.00 91.75 168 GLU A O 1
ATOM 1341 N N . ASN A 1 169 ? 46.602 -3.012 -88.255 1.00 90.81 169 ASN A N 1
ATOM 1342 C CA . ASN A 1 169 ? 46.504 -2.258 -89.506 1.00 90.81 169 ASN A CA 1
ATOM 1343 C C . ASN A 1 169 ? 47.722 -1.358 -89.777 1.00 90.81 169 ASN A C 1
ATOM 1345 O O . ASN A 1 169 ? 47.683 -0.558 -90.715 1.00 90.81 169 ASN A O 1
ATOM 1349 N N . ALA A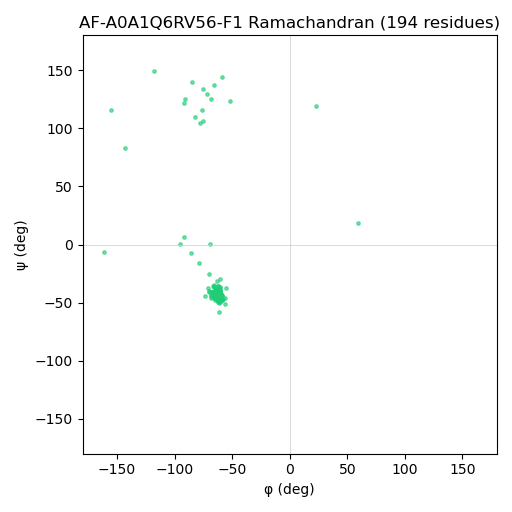 1 170 ? 48.777 -1.427 -88.960 1.00 88.62 170 ALA A N 1
ATOM 1350 C CA . ALA A 1 170 ? 49.977 -0.637 -89.190 1.00 88.62 170 ALA A CA 1
ATOM 1351 C C . ALA A 1 170 ? 50.697 -1.134 -90.451 1.00 88.62 170 ALA A C 1
ATOM 1353 O O . ALA A 1 170 ? 51.031 -2.311 -90.577 1.00 88.62 170 ALA A O 1
ATOM 1354 N N . ASP A 1 171 ? 50.941 -0.223 -91.390 1.00 84.75 171 ASP A N 1
ATOM 1355 C CA . ASP A 1 171 ? 51.666 -0.537 -92.615 1.00 84.75 171 ASP A CA 1
ATOM 1356 C C . ASP A 1 171 ? 53.179 -0.497 -92.364 1.00 84.75 171 ASP A C 1
ATOM 1358 O O . ASP A 1 171 ? 53.768 0.567 -92.148 1.00 84.75 171 ASP A O 1
ATOM 1362 N N . PHE A 1 172 ? 53.806 -1.672 -92.391 1.00 84.31 172 PHE A N 1
ATOM 1363 C CA . PHE A 1 172 ? 55.252 -1.829 -92.242 1.00 84.31 172 PHE A CA 1
ATOM 1364 C C . PHE A 1 172 ? 55.992 -1.913 -93.582 1.00 84.31 172 PHE A C 1
ATOM 1366 O O . PHE A 1 172 ? 57.221 -1.970 -93.583 1.00 84.31 172 PHE A O 1
ATOM 1373 N N . ALA A 1 173 ? 55.292 -1.835 -94.720 1.00 86.00 173 ALA A N 1
ATOM 1374 C CA . ALA A 1 173 ? 55.910 -1.979 -96.037 1.00 86.00 173 ALA A CA 1
ATOM 1375 C C . ALA A 1 173 ? 56.988 -0.914 -96.309 1.00 86.00 173 ALA A C 1
ATOM 1377 O O . ALA A 1 173 ? 57.963 -1.173 -97.011 1.00 86.00 173 ALA A O 1
ATOM 1378 N N . ALA A 1 174 ? 56.859 0.282 -95.722 1.00 82.69 174 ALA A N 1
ATOM 1379 C CA . ALA A 1 174 ? 57.890 1.318 -95.799 1.00 82.69 174 ALA A CA 1
ATOM 1380 C C . ALA A 1 174 ? 59.196 0.908 -95.090 1.00 82.69 174 ALA A C 1
ATOM 1382 O O . ALA A 1 174 ? 60.283 1.211 -95.586 1.00 82.69 174 ALA A O 1
ATOM 1383 N N . PHE A 1 175 ? 59.107 0.195 -93.960 1.00 86.44 175 PHE A N 1
ATOM 1384 C CA . PHE A 1 175 ? 60.282 -0.363 -93.287 1.00 86.44 175 PHE A CA 1
ATOM 1385 C C . PHE A 1 175 ? 60.890 -1.501 -94.101 1.00 86.44 175 PHE A C 1
ATOM 1387 O O . PHE A 1 175 ? 62.110 -1.541 -94.244 1.00 86.44 175 PHE A O 1
ATOM 1394 N N . ASP A 1 176 ? 60.063 -2.367 -94.689 1.00 88.62 176 ASP A N 1
ATOM 1395 C CA . ASP A 1 176 ? 60.540 -3.426 -95.584 1.00 88.62 176 ASP A CA 1
ATOM 1396 C C . ASP A 1 176 ? 61.295 -2.839 -96.791 1.00 88.62 176 ASP A C 1
ATOM 1398 O O . ASP A 1 176 ? 62.380 -3.307 -97.139 1.00 88.62 176 ASP A O 1
ATOM 1402 N N . GLY A 1 177 ? 60.774 -1.756 -97.382 1.00 89.56 177 GLY A N 1
ATOM 1403 C CA . GLY A 1 177 ? 61.436 -1.017 -98.461 1.00 89.56 177 GLY A CA 1
ATOM 1404 C C . GLY A 1 177 ? 62.771 -0.400 -98.035 1.00 89.56 177 GLY A C 1
ATOM 1405 O O . GLY A 1 177 ? 63.774 -0.558 -98.728 1.00 89.56 177 GLY A O 1
ATOM 1406 N N . MET A 1 178 ? 62.816 0.241 -96.866 1.00 89.88 178 MET A N 1
ATOM 1407 C CA . MET A 1 178 ? 64.050 0.811 -96.315 1.00 89.88 178 MET A CA 1
ATOM 1408 C C . MET A 1 178 ? 65.101 -0.268 -96.004 1.00 89.88 178 MET A C 1
ATOM 1410 O O . MET A 1 178 ? 66.286 -0.062 -96.261 1.00 89.88 178 MET A O 1
ATOM 1414 N N . ILE A 1 179 ? 64.693 -1.432 -95.483 1.00 90.50 179 ILE A N 1
ATOM 1415 C CA . ILE A 1 179 ? 65.595 -2.574 -95.263 1.00 90.50 179 ILE A CA 1
ATOM 1416 C C . ILE A 1 179 ? 66.171 -3.056 -96.597 1.00 90.50 179 ILE A C 1
ATOM 1418 O O . ILE A 1 179 ? 67.378 -3.279 -96.686 1.00 90.50 179 ILE A O 1
ATOM 1422 N N . ALA A 1 180 ? 65.342 -3.174 -97.636 1.00 89.50 180 ALA A N 1
ATOM 1423 C CA . ALA A 1 180 ? 65.798 -3.572 -98.964 1.00 89.50 180 ALA A CA 1
ATOM 1424 C C . ALA A 1 180 ? 66.792 -2.560 -99.572 1.00 89.50 180 ALA A C 1
ATOM 1426 O O . ALA A 1 180 ? 67.788 -2.961 -100.174 1.00 89.50 180 ALA A O 1
ATOM 1427 N N . GLU A 1 181 ? 66.574 -1.253 -99.387 1.00 89.19 181 GLU A N 1
ATOM 1428 C CA . GLU A 1 181 ? 67.524 -0.213 -99.815 1.00 89.19 181 GLU A CA 1
ATOM 1429 C C . GLU A 1 181 ? 68.848 -0.270 -99.045 1.00 89.19 181 GLU A C 1
ATOM 1431 O O . GLU A 1 181 ? 69.914 -0.146 -99.650 1.00 89.19 181 GLU A O 1
ATOM 1436 N N . LEU A 1 182 ? 68.805 -0.493 -97.728 1.00 90.25 182 LEU A N 1
ATOM 1437 C CA . LEU A 1 182 ? 70.009 -0.679 -96.915 1.00 90.25 182 LEU A CA 1
ATOM 1438 C C . LEU A 1 182 ? 70.804 -1.912 -97.357 1.00 90.25 182 LEU A C 1
ATOM 1440 O O . LEU A 1 182 ? 72.021 -1.817 -97.499 1.00 90.25 182 LEU A O 1
ATOM 1444 N N . GLN A 1 183 ? 70.130 -3.033 -97.631 1.00 89.00 183 GLN A N 1
ATOM 1445 C CA . GLN A 1 183 ? 70.762 -4.240 -98.179 1.00 89.00 183 GLN A CA 1
ATOM 1446 C C . GLN A 1 183 ? 71.417 -3.958 -99.531 1.00 89.00 183 GLN A C 1
ATOM 1448 O O . GLN A 1 183 ? 72.564 -4.335 -99.749 1.00 89.00 183 GLN A O 1
ATOM 1453 N N . ARG A 1 184 ? 70.732 -3.223 -100.413 1.00 87.88 184 ARG A N 1
ATOM 1454 C CA . ARG A 1 184 ? 71.292 -2.827 -101.706 1.00 87.88 184 ARG A CA 1
ATOM 1455 C C . ARG A 1 184 ? 72.544 -1.959 -101.555 1.00 87.88 184 ARG A C 1
ATOM 1457 O O . ARG A 1 184 ? 73.528 -2.216 -102.238 1.00 87.88 184 ARG A O 1
ATOM 1464 N N . MET A 1 185 ? 72.524 -0.956 -100.676 1.00 87.12 185 MET A N 1
ATOM 1465 C CA . MET A 1 185 ? 73.704 -0.122 -100.413 1.00 87.12 185 MET A CA 1
ATOM 1466 C C . MET A 1 185 ? 74.858 -0.937 -99.814 1.00 87.12 185 MET A C 1
ATOM 1468 O O . MET A 1 185 ? 76.014 -0.721 -100.170 1.00 87.12 185 MET A O 1
ATOM 1472 N N . GLU A 1 186 ? 74.562 -1.885 -98.921 1.00 86.25 186 GLU A N 1
ATOM 1473 C CA . GLU A 1 186 ? 75.566 -2.791 -98.358 1.00 86.25 186 GLU A CA 1
ATOM 1474 C C . GLU A 1 186 ? 76.180 -3.700 -99.436 1.00 86.25 186 GLU A C 1
ATOM 1476 O O . GLU A 1 186 ? 77.398 -3.886 -99.462 1.00 86.25 186 GLU A O 1
ATOM 1481 N N . ASP A 1 187 ? 75.364 -4.229 -100.347 1.00 85.69 187 ASP A N 1
ATOM 1482 C CA . ASP A 1 187 ? 75.823 -5.043 -101.472 1.00 85.69 187 ASP A CA 1
ATOM 1483 C C . ASP A 1 187 ? 76.656 -4.224 -102.468 1.00 85.69 187 ASP A C 1
ATOM 1485 O O . ASP A 1 187 ? 77.693 -4.703 -102.922 1.00 85.69 187 ASP A O 1
ATOM 1489 N N . GLU A 1 188 ? 76.260 -2.981 -102.767 1.00 82.25 188 GLU A N 1
ATOM 1490 C CA . GLU A 1 188 ? 77.020 -2.042 -103.608 1.00 82.25 188 GLU A CA 1
ATOM 1491 C C . GLU A 1 188 ? 78.391 -1.705 -102.990 1.00 82.25 188 GLU A C 1
ATOM 1493 O O . GLU A 1 188 ? 79.389 -1.672 -103.706 1.00 82.25 188 GLU A O 1
ATOM 1498 N N . LEU A 1 189 ? 78.480 -1.552 -101.663 1.00 78.75 189 LEU A N 1
ATOM 1499 C CA . LEU A 1 189 ? 79.748 -1.353 -100.941 1.00 78.75 189 LEU A CA 1
ATOM 1500 C C . LEU A 1 189 ? 80.641 -2.603 -100.903 1.00 78.75 189 LEU A C 1
ATOM 1502 O O . LEU A 1 189 ? 81.856 -2.487 -100.740 1.00 78.75 189 LEU A O 1
ATOM 1506 N N . LYS A 1 190 ? 80.056 -3.800 -101.018 1.00 77.88 190 LYS A N 1
ATOM 1507 C CA . LYS A 1 190 ? 80.785 -5.078 -101.072 1.00 77.88 190 LYS A CA 1
ATOM 1508 C C . LYS A 1 190 ? 81.245 -5.446 -102.484 1.00 77.88 190 LYS A C 1
ATOM 1510 O O . LYS A 1 190 ? 81.986 -6.423 -102.626 1.00 77.88 190 LYS A O 1
ATOM 1515 N N . GLN A 1 191 ? 80.838 -4.706 -103.518 1.00 67.06 191 GLN A N 1
ATOM 1516 C CA . GLN A 1 191 ? 81.370 -4.915 -104.862 1.00 67.06 191 GLN A CA 1
ATOM 1517 C C . GLN A 1 191 ? 82.826 -4.424 -104.929 1.00 67.06 191 GLN A C 1
ATOM 1519 O O . GLN A 1 191 ? 83.113 -3.306 -104.504 1.00 67.06 191 GLN A O 1
ATOM 1524 N N . PRO A 1 192 ? 83.768 -5.237 -105.437 1.00 60.97 192 PRO A N 1
ATOM 1525 C CA . PRO A 1 192 ? 85.143 -4.793 -105.619 1.00 60.97 192 PRO A CA 1
ATOM 1526 C C . PRO A 1 192 ? 85.206 -3.685 -106.679 1.00 60.97 192 PRO A C 1
ATOM 1528 O O . PRO A 1 192 ? 84.559 -3.778 -107.723 1.00 60.97 192 PRO A O 1
ATOM 1531 N N . ASP A 1 193 ? 85.992 -2.649 -106.388 1.00 56.09 193 ASP A N 1
ATOM 1532 C CA . ASP A 1 193 ? 86.161 -1.450 -107.211 1.00 56.09 193 ASP A CA 1
ATOM 1533 C C . ASP A 1 193 ? 86.515 -1.816 -108.673 1.00 56.09 193 ASP A C 1
ATOM 1535 O O . ASP A 1 193 ? 87.517 -2.500 -108.900 1.00 56.09 193 ASP A O 1
ATOM 1539 N N . PRO A 1 194 ? 85.758 -1.375 -109.702 1.00 57.53 194 PRO A N 1
ATOM 1540 C CA . PRO A 1 194 ? 86.111 -1.639 -111.100 1.00 57.53 194 PRO A CA 1
ATOM 1541 C C . PRO A 1 194 ? 87.354 -0.884 -111.596 1.00 57.53 194 PRO A C 1
ATOM 1543 O O . PRO A 1 194 ? 87.701 -1.005 -112.772 1.00 57.53 194 PRO A O 1
ATOM 1546 N N . GLN A 1 195 ? 88.013 -0.083 -110.755 1.00 55.09 195 GLN A N 1
ATOM 1547 C CA . GLN A 1 195 ? 89.253 0.611 -111.097 1.00 55.09 195 GLN A CA 1
ATOM 1548 C C . GLN A 1 195 ? 90.207 0.661 -109.896 1.00 55.09 195 GLN A C 1
ATOM 1550 O O . GLN A 1 195 ? 90.256 1.665 -109.192 1.00 55.09 195 GLN A O 1
ATOM 1555 N N . ILE A 1 196 ? 90.959 -0.429 -109.693 1.00 44.72 196 ILE A N 1
ATOM 1556 C CA . ILE A 1 196 ? 92.438 -0.522 -109.602 1.00 44.72 196 ILE A CA 1
ATOM 1557 C C . ILE A 1 196 ? 92.825 -2.003 -109.501 1.00 44.72 196 ILE A C 1
ATOM 1559 O O . ILE A 1 196 ? 92.266 -2.714 -108.639 1.00 44.72 196 ILE A O 1
#

Mean predicted aligned error: 14.48 Å